Protein AF-A0A7K4USC1-F1 (afdb_monomer_lite)

Sequence (186 aa):
RKEKKDNMKPKHPDEQEIPFRLRELMRSREALKRPDPGKRRVAEEKQQQKSKGPKAPGAIPVPKFRRGKGESERSYICRMEQEVQHMLFLTENQLQREPEKEETAPEKSKRKKEFQKRKLEKARKKREEKKEDMLEKSLFQDTVPFGEVVTQPPTITSRPRGRGPAEQAGRKQLLLTPRLGQSQAS

Structure (mmCIF, N/CA/C/O backbone):
data_AF-A0A7K4USC1-F1
#
_entry.id   AF-A0A7K4USC1-F1
#
loop_
_atom_site.group_PDB
_atom_site.id
_atom_site.type_symbol
_atom_site.label_atom_id
_atom_site.label_alt_id
_atom_site.label_comp_id
_atom_site.label_asym_id
_atom_site.label_entity_id
_atom_site.label_seq_id
_atom_site.pdbx_PDB_ins_code
_atom_site.Cartn_x
_atom_site.Cartn_y
_atom_site.Cartn_z
_atom_site.occupancy
_atom_site.B_iso_or_equiv
_atom_site.auth_seq_id
_atom_site.auth_comp_id
_atom_site.auth_asym_id
_atom_site.auth_atom_id
_atom_site.pdbx_PDB_model_num
ATOM 1 N N . ARG A 1 1 ? -12.510 47.695 -7.780 1.00 46.06 1 ARG A N 1
ATOM 2 C CA . ARG A 1 1 ? -12.833 46.272 -7.498 1.00 46.06 1 ARG A CA 1
ATOM 3 C C . ARG A 1 1 ? -14.261 46.045 -7.983 1.00 46.06 1 ARG A C 1
ATOM 5 O O . ARG A 1 1 ? -15.109 46.821 -7.580 1.00 46.06 1 ARG A O 1
ATOM 12 N N . LYS A 1 2 ? -14.519 45.110 -8.909 1.00 55.19 2 LYS A N 1
ATOM 13 C CA . LYS A 1 2 ? -15.892 44.823 -9.372 1.00 55.19 2 LYS A CA 1
ATOM 14 C C . LYS A 1 2 ? -16.568 43.894 -8.361 1.00 55.19 2 LYS A C 1
ATOM 16 O O . LYS A 1 2 ? -15.995 42.854 -8.043 1.00 55.19 2 LYS A O 1
ATOM 21 N N . GLU A 1 3 ? -17.735 44.280 -7.857 1.00 62.91 3 GLU A N 1
ATOM 22 C CA . GLU A 1 3 ? -18.563 43.441 -6.987 1.00 62.91 3 GLU A CA 1
ATOM 23 C C . GLU A 1 3 ? -19.044 42.207 -7.756 1.00 62.91 3 GLU A C 1
ATOM 25 O O . GLU A 1 3 ? -19.597 42.315 -8.855 1.00 62.91 3 GLU A O 1
ATOM 30 N N . LYS A 1 4 ? -18.802 41.017 -7.198 1.00 68.25 4 LYS A N 1
ATOM 31 C CA . LYS A 1 4 ? -19.382 39.775 -7.708 1.00 68.25 4 LYS A CA 1
ATOM 32 C C . LYS A 1 4 ? -20.789 39.662 -7.127 1.00 68.25 4 LYS A C 1
ATOM 34 O O . LYS A 1 4 ? -20.951 39.625 -5.915 1.00 68.25 4 LYS A O 1
ATOM 39 N N . LYS A 1 5 ? -21.803 39.645 -7.995 1.00 70.00 5 LYS A N 1
ATOM 40 C CA . LYS A 1 5 ? -23.161 39.253 -7.608 1.00 70.00 5 LYS A CA 1
ATOM 41 C C . LYS A 1 5 ? -23.178 37.736 -7.457 1.00 70.00 5 LYS A C 1
ATOM 43 O O . LYS A 1 5 ? -23.185 37.023 -8.461 1.00 70.00 5 LYS A O 1
ATOM 48 N N . ASP A 1 6 ? -23.144 37.267 -6.221 1.00 65.75 6 ASP A N 1
ATOM 49 C CA . ASP A 1 6 ? -23.359 35.860 -5.896 1.00 65.75 6 ASP A CA 1
ATOM 50 C C . ASP A 1 6 ? -24.874 35.557 -5.980 1.00 65.75 6 ASP A C 1
ATOM 52 O O . ASP A 1 6 ? -25.689 36.435 -5.703 1.00 65.75 6 ASP A O 1
ATOM 56 N N . ASN A 1 7 ? -25.252 34.343 -6.407 1.00 70.25 7 ASN A N 1
ATOM 57 C CA . ASN A 1 7 ? -26.624 33.891 -6.751 1.00 70.25 7 ASN A CA 1
ATOM 58 C C . ASN A 1 7 ? -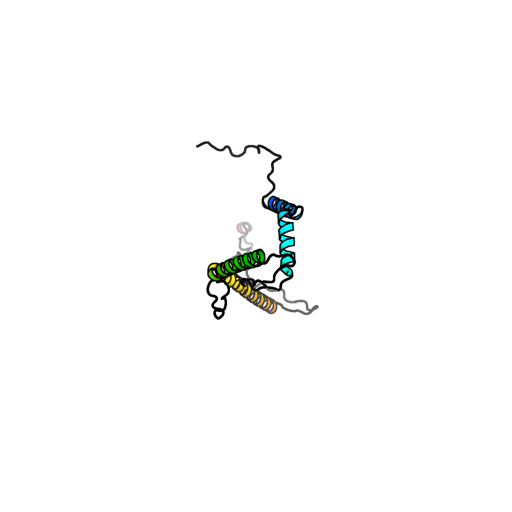27.180 34.269 -8.140 1.00 70.25 7 ASN A C 1
ATOM 60 O O . ASN A 1 7 ? -28.354 34.604 -8.285 1.00 70.25 7 ASN A O 1
ATOM 64 N N . MET A 1 8 ? -26.380 34.136 -9.201 1.00 74.06 8 MET A N 1
ATOM 65 C CA . MET A 1 8 ? -26.932 34.015 -10.558 1.00 74.06 8 MET A CA 1
ATOM 66 C C . MET A 1 8 ? -27.273 32.556 -10.876 1.00 74.06 8 MET A C 1
ATOM 68 O O . MET A 1 8 ? -26.539 31.647 -10.487 1.00 74.06 8 MET A O 1
ATOM 72 N N . LYS A 1 9 ? -28.355 32.333 -11.634 1.00 74.81 9 LYS A N 1
ATOM 73 C CA . LYS A 1 9 ? -28.664 31.011 -12.199 1.00 74.81 9 LYS A CA 1
ATOM 74 C C . LYS A 1 9 ? -27.458 30.481 -12.999 1.00 74.81 9 LYS A C 1
ATOM 76 O O . LYS A 1 9 ? -26.831 31.276 -13.711 1.00 74.81 9 LYS A O 1
ATOM 81 N N . PRO A 1 10 ? -27.119 29.180 -12.905 1.00 75.88 10 PRO A N 1
ATOM 82 C CA . PRO A 1 10 ? -26.073 28.585 -13.731 1.00 75.88 10 PRO A CA 1
ATOM 83 C C . PRO A 1 10 ? -26.307 28.915 -15.208 1.00 75.88 10 PRO A C 1
ATOM 85 O O . PRO A 1 10 ? -27.433 28.824 -15.696 1.00 75.88 10 PRO A O 1
ATOM 88 N N . LYS A 1 11 ? -25.254 29.345 -15.914 1.00 73.06 11 LYS A N 1
ATOM 89 C CA . LYS A 1 11 ? -25.362 29.764 -17.323 1.00 73.06 11 LYS A CA 1
ATOM 90 C C . LYS A 1 11 ? -25.761 28.610 -18.246 1.00 73.06 11 LYS A C 1
ATOM 92 O O . LYS A 1 11 ? -26.454 28.845 -19.228 1.00 73.06 11 LYS A O 1
ATOM 97 N N . HIS A 1 12 ? -25.355 27.394 -17.891 1.00 71.38 12 HIS A N 1
ATOM 98 C CA . HIS A 1 12 ? -25.604 26.175 -18.648 1.00 71.38 12 HIS A CA 1
ATOM 99 C C . HIS A 1 12 ? -26.140 25.106 -17.685 1.00 71.38 12 HIS A C 1
ATOM 101 O O . HIS A 1 12 ? -25.349 24.497 -16.964 1.00 71.38 12 HIS A O 1
ATOM 107 N N . PRO A 1 13 ? -27.470 24.922 -17.593 1.00 67.19 13 PRO A N 1
ATOM 108 C CA . PRO A 1 13 ? -28.069 23.958 -16.667 1.00 67.19 13 PRO A CA 1
ATOM 109 C C . PRO A 1 13 ? -27.688 22.506 -16.996 1.00 67.19 13 PRO A C 1
ATOM 111 O O . PRO A 1 13 ? -27.637 21.679 -16.090 1.00 67.19 13 PRO A O 1
ATOM 114 N N . ASP A 1 14 ? -27.347 22.227 -18.257 1.00 69.62 14 ASP A N 1
ATOM 115 C CA . ASP A 1 14 ? -27.051 20.877 -18.750 1.00 69.62 14 ASP A CA 1
ATOM 116 C C . ASP A 1 14 ? -25.550 20.531 -18.732 1.00 69.62 14 ASP A C 1
ATOM 118 O O . ASP A 1 14 ? -25.168 19.371 -18.873 1.00 69.62 14 ASP A O 1
ATOM 122 N N . GLU A 1 15 ? -24.675 21.516 -18.506 1.00 74.31 15 GLU A N 1
ATOM 123 C CA . GLU A 1 15 ? -23.220 21.325 -18.417 1.00 74.31 15 GLU A CA 1
ATOM 124 C C . GLU A 1 15 ? -22.786 21.048 -16.973 1.00 74.31 15 GLU A C 1
ATOM 126 O O . GLU A 1 15 ? -21.830 21.630 -16.452 1.00 74.31 15 GLU A O 1
ATOM 131 N N . GLN A 1 16 ? -23.501 20.159 -16.283 1.00 73.25 16 GLN A N 1
ATOM 132 C CA . GLN A 1 16 ? -23.037 19.709 -14.981 1.00 73.25 16 GLN A CA 1
ATOM 133 C C . GLN A 1 16 ? -21.760 18.885 -15.174 1.00 73.25 16 GLN A C 1
ATOM 135 O O . GLN A 1 16 ? -21.787 17.751 -15.655 1.00 73.25 16 GLN A O 1
ATOM 140 N N . GLU A 1 17 ? -20.619 19.465 -14.799 1.00 77.56 17 GLU A N 1
ATOM 141 C CA . GLU A 1 17 ? -19.341 18.775 -14.884 1.00 77.56 17 GLU A CA 1
ATOM 142 C C . GLU A 1 17 ? -19.384 17.446 -14.123 1.00 77.56 17 GLU A C 1
ATOM 144 O O . GLU A 1 17 ? -19.670 17.392 -12.923 1.00 77.56 17 GLU A O 1
ATOM 149 N N . ILE A 1 18 ? -19.019 16.363 -14.816 1.00 83.94 18 ILE A N 1
ATOM 150 C CA . ILE A 1 18 ? -18.879 15.047 -14.194 1.00 83.94 18 ILE A CA 1
ATOM 151 C C . ILE A 1 18 ? -17.844 15.165 -13.063 1.00 83.94 18 ILE A C 1
ATOM 153 O O . ILE A 1 18 ? -16.720 15.631 -13.328 1.00 83.94 18 ILE A O 1
ATOM 157 N N . PRO A 1 19 ? -18.172 14.719 -11.831 1.00 91.81 19 PRO A N 1
ATOM 158 C CA . PRO A 1 19 ? -17.256 14.766 -10.701 1.00 91.81 19 PRO A CA 1
ATOM 159 C C . PRO A 1 19 ? -15.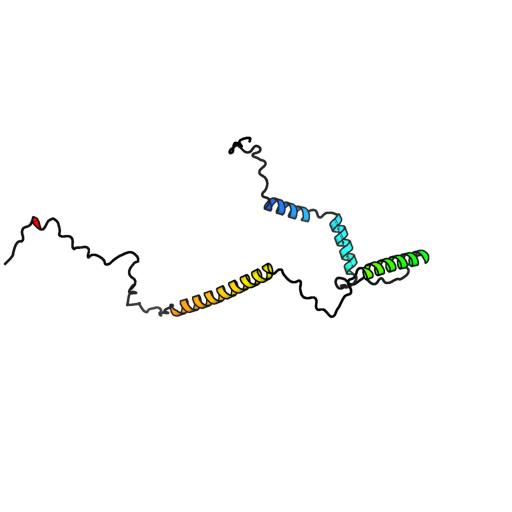889 14.169 -11.043 1.00 91.81 19 PRO A C 1
ATOM 161 O O . PRO A 1 19 ? -15.801 13.117 -11.682 1.00 91.81 19 PRO A O 1
ATOM 164 N N . PHE A 1 20 ? -14.817 14.819 -10.580 1.00 86.88 20 PHE A N 1
ATOM 165 C CA . PHE A 1 20 ? -13.425 14.486 -10.922 1.00 86.88 20 PHE A CA 1
ATOM 166 C C . PHE A 1 20 ? -13.118 12.983 -10.825 1.00 86.88 20 PHE A C 1
ATOM 168 O O . PHE A 1 20 ? -12.529 12.399 -11.730 1.00 86.88 20 PHE A O 1
ATOM 175 N N . ARG A 1 21 ? -13.593 12.335 -9.757 1.00 92.50 21 ARG A N 1
ATOM 176 C CA . ARG A 1 21 ? -13.325 10.918 -9.489 1.00 92.50 21 ARG A CA 1
ATOM 177 C C . ARG A 1 21 ? -14.001 9.973 -10.484 1.00 92.50 21 ARG A C 1
ATOM 179 O O . ARG A 1 21 ? -13.429 8.950 -10.846 1.00 92.50 21 ARG A O 1
ATOM 186 N N . LEU A 1 22 ? -15.197 10.331 -10.949 1.00 91.38 22 LEU A N 1
ATOM 187 C CA . LEU A 1 22 ? -15.915 9.576 -11.974 1.00 91.38 22 LEU A CA 1
ATOM 188 C C . LEU A 1 22 ? -15.302 9.819 -13.361 1.00 91.38 22 LEU A C 1
ATOM 190 O O . LEU A 1 22 ? -15.110 8.872 -14.118 1.00 91.38 22 LEU A O 1
ATOM 194 N N . ARG A 1 23 ? -14.897 11.062 -13.651 1.00 92.25 23 ARG A N 1
ATOM 195 C CA . ARG A 1 23 ? -14.152 11.435 -14.866 1.00 92.25 23 ARG A CA 1
ATOM 196 C C . ARG A 1 23 ? -12.863 10.620 -15.010 1.00 92.25 23 ARG A C 1
ATOM 198 O O . ARG A 1 23 ? -12.569 10.109 -16.087 1.00 92.25 23 ARG A O 1
ATOM 205 N N . GLU A 1 24 ? -12.109 10.474 -13.925 1.00 93.38 24 GLU A N 1
ATOM 206 C CA . GLU A 1 24 ? -10.864 9.701 -13.891 1.00 93.38 24 GLU A CA 1
ATOM 207 C C . GLU A 1 24 ? -11.114 8.192 -14.069 1.00 93.38 24 GLU A C 1
ATOM 209 O O . GLU A 1 24 ? -10.428 7.535 -14.856 1.00 93.38 24 GLU A O 1
ATOM 214 N N . LEU A 1 25 ? -12.164 7.656 -13.432 1.00 94.25 25 LEU A N 1
ATOM 215 C CA . LEU A 1 25 ? -12.572 6.259 -13.590 1.00 94.25 25 LEU A CA 1
ATOM 216 C C . LEU A 1 25 ? -12.971 5.937 -15.039 1.00 94.25 25 LEU A C 1
ATOM 218 O O . LEU A 1 25 ? -12.509 4.939 -15.595 1.00 94.25 25 LEU A O 1
ATOM 222 N N . MET A 1 26 ? -13.777 6.791 -15.674 1.00 92.00 26 MET A N 1
ATOM 223 C CA . MET A 1 26 ? -14.176 6.625 -17.076 1.00 92.00 26 MET A CA 1
ATOM 224 C C . MET A 1 26 ? -12.966 6.650 -18.019 1.00 92.00 26 MET A C 1
ATOM 226 O O . MET A 1 26 ? -12.822 5.731 -18.824 1.00 92.00 26 MET A O 1
ATOM 230 N N . ARG A 1 27 ? -12.038 7.607 -17.850 1.00 91.06 27 ARG A N 1
ATOM 231 C CA . ARG A 1 27 ? -10.784 7.656 -18.632 1.00 91.06 27 ARG A CA 1
ATOM 232 C C . ARG A 1 27 ? -9.957 6.382 -18.488 1.00 91.06 27 ARG A C 1
ATOM 234 O O . ARG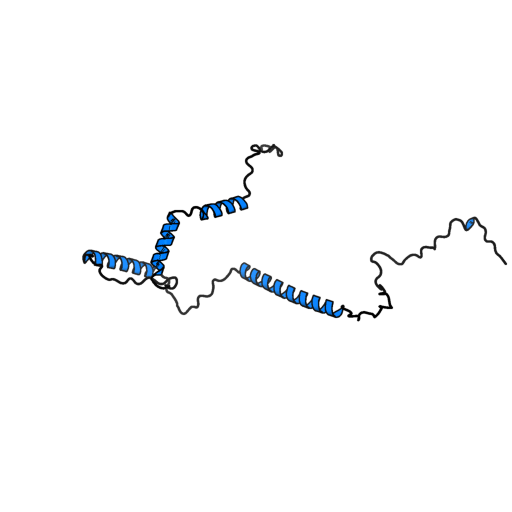 A 1 27 ? -9.437 5.869 -19.476 1.00 91.06 27 ARG A O 1
ATOM 241 N N . SER A 1 28 ? -9.841 5.853 -17.268 1.00 88.19 28 SER A N 1
ATOM 242 C CA . SER A 1 28 ? -9.087 4.619 -17.014 1.00 88.19 28 SER A CA 1
ATOM 243 C C . SER A 1 28 ? -9.701 3.418 -17.742 1.00 88.19 28 SER A C 1
ATOM 245 O O . SER A 1 28 ? -8.992 2.630 -18.368 1.00 88.19 28 SER A O 1
ATOM 247 N N . ARG A 1 29 ? -11.036 3.321 -17.735 1.00 90.06 29 ARG A N 1
ATOM 248 C CA . ARG A 1 29 ? -11.783 2.255 -18.404 1.00 90.06 29 ARG A CA 1
ATOM 249 C C . ARG A 1 29 ? -11.665 2.356 -19.925 1.00 90.06 29 ARG A C 1
ATOM 251 O O . ARG A 1 29 ? -11.526 1.333 -20.590 1.00 90.06 29 ARG A O 1
ATOM 258 N N . GLU A 1 30 ? -11.683 3.568 -20.475 1.00 88.06 30 GLU A N 1
ATOM 259 C CA . GLU A 1 30 ? -11.472 3.811 -21.907 1.00 88.06 30 GLU A CA 1
ATOM 260 C C . GLU A 1 30 ? -10.055 3.445 -22.360 1.00 88.06 30 GLU A C 1
ATOM 262 O O . GLU A 1 30 ? -9.904 2.753 -23.370 1.00 88.06 30 GLU A O 1
ATOM 267 N N . ALA A 1 31 ? -9.033 3.812 -21.582 1.00 85.38 31 ALA A N 1
ATOM 268 C CA . ALA A 1 31 ? -7.638 3.470 -21.867 1.00 85.38 31 ALA A CA 1
ATOM 269 C C . ALA A 1 31 ? -7.391 1.949 -21.904 1.00 85.38 31 ALA A C 1
ATOM 271 O O . ALA A 1 31 ? -6.555 1.469 -22.668 1.00 85.38 31 ALA A O 1
ATOM 272 N N . LEU A 1 32 ? -8.138 1.177 -21.107 1.00 80.12 32 LEU A N 1
ATOM 273 C CA . LEU A 1 32 ? -8.099 -0.289 -21.136 1.00 80.12 32 LEU A CA 1
ATOM 274 C C . LEU A 1 32 ? -8.862 -0.879 -22.330 1.00 80.12 32 LEU A C 1
ATOM 276 O O . LEU A 1 32 ? -8.467 -1.915 -22.859 1.00 80.12 32 LEU A O 1
ATOM 280 N N . LYS A 1 33 ? -9.948 -0.231 -22.770 1.00 85.69 33 LYS A N 1
ATOM 281 C CA . LYS A 1 33 ? -10.777 -0.697 -23.894 1.00 85.69 33 LYS A CA 1
ATOM 282 C C . LYS A 1 33 ? -10.102 -0.469 -25.250 1.00 85.69 33 LYS A C 1
ATOM 284 O O . LYS A 1 33 ? -10.302 -1.260 -26.170 1.00 85.69 33 LYS A O 1
ATOM 289 N N . ARG A 1 34 ? -9.303 0.594 -25.382 1.00 77.25 34 ARG A N 1
ATOM 290 C CA . ARG A 1 34 ? -8.517 0.911 -26.584 1.00 77.25 34 ARG A CA 1
ATOM 291 C C . ARG A 1 34 ? -7.051 1.132 -26.197 1.00 77.25 34 ARG A C 1
ATOM 293 O O . ARG A 1 34 ? -6.627 2.279 -26.088 1.00 77.25 34 ARG A O 1
ATOM 300 N N . PRO A 1 35 ? -6.273 0.059 -25.963 1.00 69.25 35 PRO A N 1
ATOM 301 C CA . PRO A 1 35 ? -4.856 0.214 -25.675 1.00 69.25 35 PRO A CA 1
ATOM 302 C C . PRO A 1 35 ? -4.148 0.801 -26.900 1.00 69.25 35 PRO A C 1
ATOM 304 O O . PRO A 1 35 ? -4.283 0.267 -28.004 1.00 69.25 35 PRO A O 1
ATOM 307 N N . ASP A 1 36 ? -3.394 1.881 -26.691 1.00 66.62 36 ASP A N 1
ATOM 308 C CA . ASP A 1 36 ? -2.636 2.564 -27.741 1.00 66.62 36 ASP A CA 1
ATOM 309 C C . ASP A 1 36 ? -1.777 1.560 -28.539 1.00 66.62 36 ASP A C 1
ATOM 311 O O . ASP A 1 36 ? -1.100 0.716 -27.933 1.00 66.62 36 ASP A O 1
ATOM 315 N N . PRO A 1 37 ? -1.726 1.647 -29.881 1.00 60.16 37 PRO A N 1
ATOM 316 C CA . PRO A 1 37 ? -0.966 0.705 -30.709 1.00 60.16 37 PRO A CA 1
ATOM 317 C C . PRO A 1 37 ? 0.535 0.686 -30.368 1.00 60.16 37 PRO A C 1
ATOM 319 O O . PRO A 1 37 ? 1.185 -0.348 -30.516 1.00 60.16 37 PRO A O 1
ATOM 322 N N . GLY A 1 38 ? 1.079 1.782 -29.821 1.00 60.41 38 GLY A N 1
ATOM 323 C CA . GLY A 1 38 ? 2.460 1.847 -29.331 1.00 60.41 38 GLY A CA 1
ATOM 324 C C . GLY A 1 38 ? 2.738 0.943 -28.122 1.00 60.41 38 GLY A C 1
ATOM 325 O O . GLY A 1 38 ? 3.822 0.378 -28.017 1.00 60.41 38 GLY A O 1
ATOM 326 N N . LYS A 1 39 ? 1.753 0.715 -27.240 1.00 59.91 39 LYS A N 1
ATOM 327 C CA . LYS A 1 39 ? 1.914 -0.177 -26.075 1.00 59.91 39 LYS A CA 1
ATOM 328 C C . LYS A 1 39 ? 1.885 -1.658 -26.457 1.00 59.91 39 LYS A C 1
ATOM 330 O O . LYS A 1 39 ? 2.491 -2.464 -25.756 1.00 59.91 39 LYS A O 1
ATOM 335 N N . ARG A 1 40 ? 1.227 -2.019 -27.567 1.00 55.84 40 ARG A N 1
ATOM 336 C CA . ARG A 1 40 ? 1.221 -3.400 -28.087 1.00 55.84 40 ARG A CA 1
ATOM 337 C C . ARG A 1 40 ? 2.600 -3.813 -28.613 1.00 55.84 40 ARG A C 1
ATOM 339 O O . ARG A 1 40 ? 3.069 -4.883 -28.246 1.00 55.84 40 ARG A O 1
ATOM 346 N N . ARG A 1 41 ? 3.296 -2.928 -29.340 1.00 56.03 41 ARG A N 1
ATOM 347 C CA . ARG A 1 41 ? 4.674 -3.180 -29.815 1.00 56.03 41 ARG A CA 1
ATOM 348 C C . ARG A 1 41 ? 5.675 -3.342 -28.665 1.00 56.03 41 ARG A C 1
ATOM 350 O O . ARG A 1 41 ? 6.459 -4.282 -28.662 1.00 56.03 41 ARG A O 1
ATOM 357 N N . VAL A 1 42 ? 5.570 -2.502 -27.631 1.00 54.72 42 VAL A N 1
ATOM 358 C CA . VAL A 1 42 ? 6.407 -2.608 -26.418 1.00 54.72 42 VAL A CA 1
ATOM 359 C C . VAL A 1 42 ? 6.126 -3.901 -25.636 1.00 54.72 42 VAL A C 1
ATOM 361 O O . VAL A 1 42 ? 7.018 -4.434 -24.976 1.00 54.72 42 VAL A O 1
ATOM 364 N N . ALA A 1 43 ? 4.899 -4.427 -25.684 1.00 54.38 43 ALA A N 1
ATOM 365 C CA . ALA A 1 43 ? 4.567 -5.710 -25.066 1.00 54.38 43 ALA A CA 1
ATOM 366 C C . ALA A 1 43 ? 5.154 -6.906 -25.844 1.00 54.38 43 ALA A C 1
ATOM 368 O O . ALA A 1 43 ? 5.623 -7.851 -25.210 1.00 54.38 43 ALA A O 1
ATOM 369 N N . GLU A 1 44 ? 5.183 -6.844 -27.180 1.00 53.25 44 GLU A N 1
ATOM 370 C CA . GLU A 1 44 ? 5.820 -7.851 -28.047 1.00 53.25 44 GLU A CA 1
ATOM 371 C C . GLU A 1 44 ? 7.352 -7.861 -27.918 1.00 53.25 44 GLU A C 1
ATOM 373 O O . GLU A 1 44 ? 7.942 -8.925 -27.716 1.00 53.25 44 GLU A O 1
ATOM 378 N N . GLU A 1 45 ? 8.009 -6.696 -27.918 1.00 53.28 45 GLU A N 1
ATOM 379 C CA . GLU A 1 45 ? 9.464 -6.600 -27.695 1.00 53.28 45 GLU A CA 1
ATOM 380 C C . GLU A 1 45 ? 9.869 -7.129 -26.310 1.00 53.28 45 GLU A C 1
ATOM 382 O O . GLU A 1 45 ? 10.855 -7.860 -26.168 1.00 53.28 45 GLU A O 1
ATOM 387 N N . LYS A 1 46 ? 9.060 -6.849 -25.278 1.00 54.22 46 LYS A N 1
ATOM 388 C CA . LYS A 1 46 ? 9.262 -7.398 -23.927 1.00 54.22 46 LYS A CA 1
ATOM 389 C C . LYS A 1 46 ? 9.049 -8.909 -23.848 1.00 54.22 46 LYS A C 1
ATOM 391 O O . LYS A 1 46 ? 9.585 -9.531 -22.934 1.00 54.22 46 LYS A O 1
ATOM 396 N N . GLN A 1 47 ? 8.270 -9.517 -24.745 1.00 52.47 47 GLN A N 1
ATOM 397 C CA . GLN A 1 47 ? 8.113 -10.974 -24.791 1.00 52.47 47 GLN A CA 1
ATOM 398 C C . GLN A 1 47 ? 9.305 -11.658 -25.469 1.00 52.47 47 GLN A C 1
ATOM 400 O O . GLN A 1 47 ? 9.750 -12.693 -24.976 1.00 52.47 47 GLN A O 1
ATOM 405 N N . GLN A 1 48 ? 9.899 -11.064 -26.508 1.00 50.84 48 GLN A N 1
ATOM 406 C CA . GLN A 1 48 ? 11.103 -11.622 -27.144 1.00 50.84 48 GLN A CA 1
ATOM 407 C C . GLN A 1 48 ? 12.338 -11.578 -26.224 1.00 50.84 48 GLN A C 1
ATOM 409 O O . GLN A 1 48 ? 13.151 -12.508 -26.227 1.00 50.84 48 GLN A O 1
ATOM 414 N N . GLN A 1 49 ? 12.437 -10.572 -25.347 1.00 52.47 49 GLN A N 1
ATOM 415 C CA . GLN A 1 49 ? 13.498 -10.485 -24.333 1.00 52.47 49 GLN A CA 1
ATOM 416 C C . GLN A 1 49 ? 13.402 -11.542 -23.212 1.00 52.47 49 GLN A C 1
ATOM 418 O O . GLN A 1 49 ? 14.394 -11.770 -22.521 1.00 52.47 49 GLN A O 1
ATOM 423 N N . LYS A 1 50 ? 12.266 -12.238 -23.039 1.00 48.41 50 LYS A N 1
ATOM 424 C CA . LYS A 1 50 ? 12.094 -13.277 -21.998 1.00 48.41 50 LYS A CA 1
ATOM 425 C C . LYS A 1 50 ? 12.775 -14.615 -22.312 1.00 48.41 50 LYS A C 1
ATOM 427 O O . LYS A 1 50 ? 12.807 -15.486 -21.451 1.00 48.41 50 LYS A O 1
ATOM 432 N N . SER A 1 51 ? 13.334 -14.791 -23.511 1.00 49.28 51 SER A N 1
ATOM 433 C CA . SER A 1 51 ? 14.048 -16.022 -23.896 1.00 49.28 51 SER A CA 1
ATOM 434 C C . SER A 1 51 ? 15.498 -16.094 -23.390 1.00 49.28 51 SER A C 1
ATOM 436 O O . SER A 1 51 ? 16.170 -17.108 -23.575 1.00 49.28 51 SER A O 1
ATOM 438 N N . LYS A 1 52 ? 16.003 -15.047 -22.723 1.00 50.34 52 LYS A N 1
ATOM 439 C CA . LYS A 1 52 ? 17.289 -15.080 -22.016 1.00 50.34 52 LYS A CA 1
ATOM 440 C C . LYS A 1 52 ? 17.020 -14.869 -20.529 1.00 50.34 52 LYS A C 1
ATOM 442 O O . LYS A 1 52 ? 16.314 -13.933 -20.174 1.00 50.34 52 LYS A O 1
ATOM 447 N N . GLY A 1 53 ? 17.526 -15.788 -19.701 1.00 48.28 53 GLY A N 1
ATOM 448 C CA . GLY A 1 53 ? 17.224 -15.901 -18.268 1.00 48.28 53 GLY A CA 1
ATOM 449 C C . GLY A 1 53 ? 17.391 -14.603 -17.462 1.00 48.28 53 GLY A C 1
ATOM 450 O O . GLY A 1 53 ? 17.966 -13.632 -17.959 1.00 48.28 53 GLY A O 1
ATOM 451 N N . PRO A 1 54 ? 16.885 -14.573 -16.215 1.00 47.81 54 PRO A N 1
ATOM 452 C CA . PRO A 1 54 ? 16.788 -13.351 -15.429 1.00 47.81 54 PRO A CA 1
ATOM 453 C C . PRO A 1 54 ? 18.190 -12.793 -15.164 1.00 47.81 54 PRO A C 1
ATOM 455 O O . PRO A 1 54 ? 18.959 -13.353 -14.387 1.00 47.81 54 PRO A O 1
ATOM 458 N N . LYS A 1 55 ? 18.543 -11.691 -15.832 1.00 54.00 55 LYS A N 1
ATOM 459 C CA . LYS A 1 55 ? 19.739 -10.922 -15.482 1.00 54.00 55 LYS A CA 1
ATOM 460 C C . LYS A 1 55 ? 19.416 -10.095 -14.247 1.00 54.00 55 LYS A C 1
ATOM 462 O O . LYS A 1 55 ? 18.390 -9.416 -14.218 1.00 54.00 55 LYS A O 1
ATOM 467 N N . ALA A 1 56 ? 20.289 -10.176 -13.245 1.00 54.78 56 ALA A N 1
ATOM 468 C CA . ALA A 1 56 ? 20.229 -9.327 -12.065 1.00 54.78 56 ALA A CA 1
ATOM 469 C C . ALA A 1 56 ? 20.097 -7.850 -12.489 1.00 54.78 56 ALA A C 1
ATOM 471 O O . ALA A 1 56 ? 20.717 -7.448 -13.486 1.00 54.78 56 ALA A O 1
ATOM 472 N N . PRO A 1 57 ? 19.280 -7.049 -11.784 1.00 53.50 57 PRO A N 1
ATOM 473 C CA . PRO A 1 57 ? 19.115 -5.640 -12.109 1.00 53.50 57 PRO A CA 1
ATOM 474 C C . PRO A 1 57 ? 20.488 -4.952 -12.072 1.00 53.50 57 PRO A C 1
ATOM 476 O O . PRO A 1 57 ? 21.155 -4.940 -11.045 1.00 53.50 57 PRO A O 1
ATOM 479 N N . GLY A 1 58 ? 20.935 -4.431 -13.218 1.00 62.41 58 GLY A N 1
ATOM 480 C CA . GLY A 1 58 ? 22.209 -3.712 -13.341 1.00 62.41 58 GLY A CA 1
ATOM 481 C C . GLY A 1 58 ? 23.404 -4.511 -13.876 1.00 62.41 58 GLY A C 1
ATOM 482 O O . GLY A 1 58 ? 24.508 -3.973 -13.874 1.00 62.41 58 GLY A O 1
ATOM 483 N N . ALA A 1 59 ? 23.238 -5.754 -14.341 1.00 70.50 59 ALA A N 1
ATOM 484 C CA . ALA A 1 59 ? 24.320 -6.497 -15.003 1.00 70.50 59 ALA A CA 1
ATOM 485 C C . ALA A 1 59 ? 24.418 -6.153 -16.505 1.00 70.50 59 ALA A C 1
ATOM 487 O O . ALA A 1 59 ? 23.442 -6.345 -17.239 1.00 70.50 59 ALA A O 1
ATOM 488 N N . ILE A 1 60 ? 25.591 -5.700 -16.981 1.00 74.56 60 ILE A N 1
ATOM 489 C CA . ILE A 1 60 ? 25.826 -5.447 -18.416 1.00 74.56 60 ILE A CA 1
ATOM 490 C C . ILE A 1 60 ? 25.614 -6.749 -19.197 1.00 74.56 60 ILE A C 1
ATOM 492 O O . ILE A 1 60 ? 26.226 -7.777 -18.886 1.00 74.56 60 ILE A O 1
ATOM 496 N N . PRO A 1 61 ? 24.763 -6.749 -20.231 1.00 78.06 61 PRO A N 1
ATOM 497 C CA . PRO A 1 61 ? 24.662 -7.868 -21.148 1.00 78.06 61 PRO A CA 1
ATOM 498 C C . PRO A 1 61 ? 25.997 -8.153 -21.840 1.00 78.06 61 PRO A C 1
ATOM 500 O O . PRO A 1 61 ? 26.457 -7.322 -22.602 1.00 78.06 61 PRO A O 1
ATOM 503 N N . VAL A 1 62 ? 26.565 -9.347 -21.646 1.00 77.62 62 VAL A N 1
ATOM 504 C CA . VAL A 1 62 ? 27.727 -9.808 -22.426 1.00 77.62 62 VAL A CA 1
ATOM 505 C C . VAL A 1 62 ? 27.254 -10.298 -23.808 1.00 77.62 62 VAL A C 1
ATOM 507 O O . VAL A 1 62 ? 26.519 -11.299 -23.868 1.00 77.62 62 VAL A O 1
ATOM 510 N N . PRO A 1 63 ? 27.617 -9.627 -24.920 1.00 81.88 63 PRO A N 1
ATOM 511 C CA . PRO A 1 63 ? 27.278 -10.062 -26.267 1.00 81.88 63 PRO A CA 1
ATOM 512 C C . PRO A 1 63 ? 28.056 -11.327 -26.642 1.00 81.88 63 PRO A C 1
ATOM 514 O O . PRO A 1 63 ? 29.211 -11.516 -26.266 1.00 81.88 63 PRO A O 1
ATOM 517 N N . LYS A 1 64 ? 27.421 -12.219 -27.408 1.00 83.44 64 LYS A N 1
ATOM 518 C CA . LYS A 1 64 ? 28.095 -13.383 -28.000 1.00 83.44 64 LYS A CA 1
ATOM 519 C C . LYS A 1 64 ? 28.428 -13.051 -29.450 1.00 83.44 64 LYS A C 1
ATOM 521 O O . LYS A 1 64 ? 27.549 -13.136 -30.304 1.00 83.44 64 LYS A O 1
ATOM 526 N N . PHE A 1 65 ? 29.676 -12.687 -29.725 1.00 85.19 65 PHE A N 1
ATOM 527 C CA . PHE A 1 65 ? 30.117 -12.335 -31.074 1.00 85.19 65 PHE A CA 1
ATOM 528 C C . PHE A 1 65 ? 30.293 -13.589 -31.937 1.00 85.19 65 PHE A C 1
ATOM 530 O O . PHE A 1 65 ? 31.219 -14.379 -31.757 1.00 85.19 65 PHE A O 1
ATOM 537 N N . ARG A 1 66 ? 29.348 -13.811 -32.854 1.00 90.38 66 ARG A N 1
ATOM 538 C CA . ARG A 1 66 ? 29.392 -14.864 -33.877 1.00 90.38 66 ARG A CA 1
ATOM 539 C C . ARG A 1 66 ? 28.972 -14.250 -35.210 1.00 90.38 66 ARG A C 1
ATOM 541 O O . ARG A 1 66 ? 27.987 -13.517 -35.245 1.00 90.38 66 ARG A O 1
ATOM 548 N N . ARG A 1 67 ? 29.703 -14.545 -36.290 1.00 92.75 67 ARG A N 1
ATOM 549 C CA . ARG A 1 67 ? 29.363 -14.068 -37.639 1.00 92.75 67 ARG A CA 1
ATOM 550 C C . ARG A 1 67 ? 28.038 -14.682 -38.095 1.00 92.75 67 ARG A C 1
ATOM 552 O O . ARG A 1 67 ? 27.840 -15.891 -37.971 1.00 92.75 67 ARG A O 1
ATOM 559 N N . GLY A 1 68 ? 27.129 -13.849 -38.595 1.00 89.50 68 GLY A N 1
ATOM 560 C CA . GLY A 1 68 ? 25.840 -14.284 -39.128 1.00 89.50 68 GLY A CA 1
ATOM 561 C C . GLY A 1 68 ? 25.986 -15.028 -40.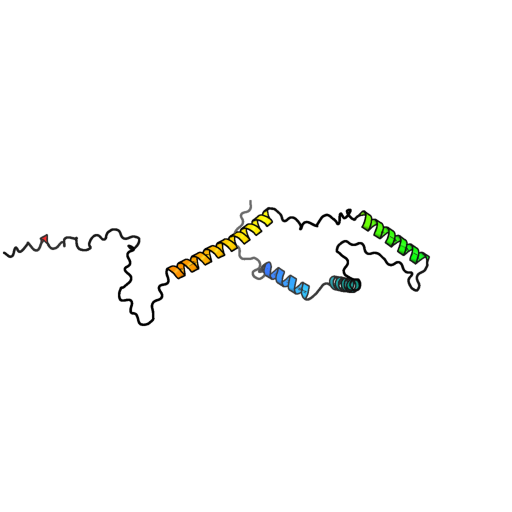457 1.00 89.50 68 GLY A C 1
ATOM 562 O O . GLY A 1 68 ? 26.960 -14.843 -41.189 1.00 89.50 68 GLY A O 1
ATOM 563 N N . LYS A 1 69 ? 25.002 -15.866 -40.806 1.00 90.19 69 LYS A N 1
ATOM 564 C CA . LYS A 1 69 ? 24.931 -16.460 -42.151 1.00 90.19 69 LYS A CA 1
ATOM 565 C C . LYS A 1 69 ? 24.648 -15.334 -43.157 1.00 90.19 69 LYS A C 1
ATOM 567 O O . LYS A 1 69 ? 23.597 -14.711 -43.070 1.00 90.19 69 LYS A O 1
ATOM 572 N N . GLY A 1 70 ? 25.590 -15.060 -44.063 1.00 90.38 70 GLY A N 1
ATOM 573 C CA . GLY A 1 70 ? 25.494 -13.979 -45.058 1.00 90.38 70 GLY A CA 1
ATOM 574 C C . GLY A 1 70 ? 26.092 -12.632 -44.631 1.00 90.38 70 GLY A C 1
ATOM 575 O O . GLY A 1 70 ? 26.021 -11.669 -45.386 1.00 90.38 70 GLY A O 1
ATOM 576 N N . GLU A 1 71 ? 26.699 -12.545 -43.445 1.00 93.19 71 GLU A N 1
ATOM 577 C CA . GLU A 1 71 ? 27.401 -11.338 -43.003 1.00 93.19 71 GLU A CA 1
ATOM 578 C C . GLU A 1 71 ? 28.818 -11.282 -43.595 1.00 93.19 71 GLU A C 1
ATOM 580 O O . GLU A 1 71 ? 29.602 -12.223 -43.446 1.00 93.19 71 GLU A O 1
ATOM 585 N N . SER A 1 72 ? 29.153 -10.161 -44.239 1.00 95.56 72 SER A N 1
ATOM 586 C CA . SER A 1 72 ? 30.519 -9.860 -44.678 1.00 95.56 72 SER A CA 1
ATOM 587 C C . SER A 1 72 ? 31.447 -9.655 -43.478 1.00 95.56 72 SER A C 1
ATOM 589 O O . SER A 1 72 ? 31.036 -9.147 -42.435 1.00 95.56 72 SER A O 1
ATOM 591 N N . GLU A 1 73 ? 32.725 -9.993 -43.629 1.00 93.69 73 GLU A N 1
ATOM 592 C CA . GLU A 1 73 ? 33.741 -9.819 -42.582 1.00 93.69 73 GLU A CA 1
ATOM 593 C C . GLU A 1 73 ? 33.839 -8.379 -42.089 1.00 93.69 73 GLU A C 1
ATOM 595 O O . GLU A 1 73 ? 33.894 -8.141 -40.884 1.00 93.69 73 GLU A O 1
ATOM 600 N N . ARG A 1 74 ? 33.767 -7.411 -43.008 1.00 95.31 74 ARG A N 1
ATOM 601 C CA . ARG A 1 74 ? 33.803 -5.987 -42.654 1.00 95.31 74 ARG A CA 1
ATOM 602 C C . ARG A 1 74 ? 32.601 -5.583 -41.800 1.00 95.31 74 ARG A C 1
ATOM 604 O O . ARG A 1 74 ? 32.760 -4.862 -40.821 1.00 95.31 74 ARG A O 1
ATOM 611 N N . SER A 1 75 ? 31.412 -6.079 -42.137 1.00 94.31 75 SER A N 1
ATOM 612 C CA . SER A 1 75 ? 30.185 -5.819 -41.375 1.00 94.31 75 SER A CA 1
ATOM 613 C C . SER A 1 75 ? 30.242 -6.445 -39.980 1.00 94.31 75 SER A C 1
ATOM 615 O O . SER A 1 75 ? 29.870 -5.796 -39.004 1.00 94.31 75 SER A O 1
ATOM 617 N N . TYR A 1 76 ? 30.786 -7.661 -39.877 1.00 94.88 76 TYR A N 1
ATOM 618 C CA . TYR A 1 76 ? 30.999 -8.339 -38.600 1.00 94.88 76 TYR A CA 1
ATOM 619 C C . TYR A 1 76 ? 31.929 -7.552 -37.673 1.00 94.88 76 TYR A C 1
ATOM 621 O O . TYR A 1 76 ? 31.598 -7.350 -36.504 1.00 94.88 76 TYR A O 1
ATOM 629 N N . ILE A 1 77 ? 33.064 -7.083 -38.200 1.00 95.06 77 ILE A N 1
ATOM 630 C CA . ILE A 1 77 ? 34.043 -6.298 -37.438 1.00 95.06 77 ILE A CA 1
ATOM 631 C C . ILE A 1 77 ? 33.425 -4.975 -36.978 1.00 95.06 77 ILE A C 1
ATOM 633 O O . ILE A 1 77 ? 33.526 -4.644 -35.802 1.00 95.06 77 ILE A O 1
ATOM 637 N N . CYS A 1 78 ? 32.705 -4.273 -37.857 1.00 94.69 78 CYS A N 1
ATOM 638 C CA . CYS A 1 78 ? 32.049 -3.011 -37.512 1.00 94.69 78 CYS A CA 1
ATOM 639 C C . CYS A 1 78 ? 31.005 -3.184 -36.393 1.00 94.69 78 CYS A C 1
ATOM 641 O O . CYS A 1 78 ? 30.991 -2.413 -35.435 1.00 94.69 78 CYS A O 1
ATOM 643 N N . ARG A 1 79 ? 30.177 -4.239 -36.449 1.00 93.38 79 ARG A N 1
ATOM 644 C CA . ARG A 1 79 ? 29.219 -4.546 -35.372 1.00 93.38 79 ARG A CA 1
ATOM 645 C C . ARG A 1 79 ? 29.926 -4.878 -34.059 1.00 93.38 79 ARG A C 1
ATOM 647 O O . ARG A 1 79 ? 29.473 -4.470 -32.995 1.00 93.38 79 ARG A O 1
ATOM 654 N N . MET A 1 80 ? 31.016 -5.639 -34.129 1.00 93.56 80 MET A N 1
ATOM 655 C CA . MET A 1 80 ? 31.812 -5.985 -32.954 1.00 93.56 80 MET A CA 1
ATOM 656 C C . MET A 1 80 ? 32.404 -4.732 -32.302 1.00 93.56 80 MET A C 1
ATOM 658 O O . MET A 1 80 ? 32.306 -4.579 -31.090 1.00 93.56 80 MET A O 1
ATOM 662 N N . GLU A 1 81 ? 32.955 -3.818 -33.096 1.00 93.69 81 GLU A N 1
ATOM 663 C CA . GLU A 1 81 ? 33.547 -2.568 -32.620 1.00 93.69 81 GLU A CA 1
ATOM 664 C C . GLU A 1 81 ? 32.514 -1.652 -31.949 1.00 93.69 81 GLU A C 1
ATOM 666 O O . GLU A 1 81 ? 32.748 -1.170 -30.842 1.00 93.69 81 GLU A O 1
ATOM 671 N N . GLN A 1 82 ? 31.333 -1.494 -32.554 1.00 92.94 82 GLN A N 1
ATOM 672 C CA . GLN A 1 82 ? 30.233 -0.709 -31.982 1.00 92.94 82 GLN A CA 1
ATOM 673 C C . GLN A 1 82 ? 29.749 -1.268 -30.637 1.00 92.94 82 GLN A C 1
ATOM 675 O O . GLN A 1 82 ? 29.559 -0.519 -29.680 1.00 92.94 82 GLN A O 1
ATOM 680 N N . GLU A 1 83 ? 29.574 -2.587 -30.535 1.00 91.31 83 GLU A N 1
ATOM 681 C CA . GLU A 1 83 ? 29.165 -3.245 -29.288 1.00 91.31 83 GLU A CA 1
ATOM 682 C C . GLU A 1 83 ? 30.247 -3.150 -28.205 1.00 91.31 83 GLU A C 1
ATOM 684 O O . GLU A 1 83 ? 29.932 -2.953 -27.034 1.00 91.31 83 GLU A O 1
ATOM 689 N N . VAL A 1 84 ? 31.529 -3.245 -28.577 1.00 91.81 84 VAL A N 1
ATOM 690 C CA . VAL A 1 84 ? 32.650 -3.053 -27.643 1.00 91.81 84 VAL A CA 1
ATOM 691 C C . VAL A 1 84 ? 32.676 -1.620 -27.112 1.00 91.81 84 VAL A C 1
ATOM 693 O O . VAL A 1 84 ? 32.772 -1.434 -25.899 1.00 91.81 84 VAL A O 1
ATOM 696 N N . GLN A 1 85 ? 32.520 -0.617 -27.979 1.00 92.31 85 GLN A N 1
ATOM 697 C CA . GLN A 1 85 ? 32.410 0.786 -27.564 1.00 92.31 85 GLN A CA 1
ATOM 698 C C . GLN A 1 85 ? 31.207 1.009 -26.640 1.00 92.31 85 GLN A C 1
ATOM 700 O O . GLN A 1 85 ? 31.321 1.667 -25.607 1.00 92.31 85 GLN A O 1
ATOM 705 N N . HIS A 1 86 ? 30.060 0.414 -26.971 1.00 89.94 86 HIS A N 1
ATOM 706 C CA . HIS A 1 86 ? 28.859 0.507 -26.150 1.00 89.94 86 HIS A CA 1
ATOM 707 C C . HIS A 1 86 ? 29.040 -0.146 -24.771 1.00 89.94 86 HIS A C 1
ATOM 709 O O . HIS A 1 86 ? 28.668 0.442 -23.755 1.00 89.94 86 HIS A O 1
ATOM 715 N N . MET A 1 87 ? 29.647 -1.334 -24.707 1.00 87.06 87 MET A N 1
ATOM 716 C CA . MET A 1 87 ? 29.964 -1.996 -23.440 1.00 87.06 87 MET A CA 1
ATOM 717 C C . MET A 1 87 ? 30.947 -1.189 -22.597 1.00 87.06 87 MET A C 1
ATOM 719 O O . MET A 1 87 ? 30.755 -1.097 -21.384 1.00 87.06 87 MET A O 1
ATOM 723 N N . LEU A 1 88 ? 31.980 -0.613 -23.215 1.00 88.94 88 LEU A N 1
ATOM 724 C CA . LEU A 1 88 ? 32.946 0.232 -22.520 1.00 88.94 88 LEU A CA 1
ATOM 725 C C . LEU A 1 88 ? 32.238 1.435 -21.892 1.00 88.94 88 LEU A C 1
ATOM 727 O O . LEU A 1 88 ? 32.349 1.637 -20.687 1.00 88.94 88 LEU A O 1
ATOM 731 N N . PHE A 1 89 ? 31.388 2.121 -22.658 1.00 90.19 89 PHE A N 1
ATOM 732 C CA . PHE A 1 89 ? 30.557 3.213 -22.154 1.00 90.19 89 PHE A CA 1
ATOM 733 C C . PHE A 1 89 ? 29.664 2.778 -20.980 1.00 90.19 89 PHE A C 1
ATOM 735 O O . PHE A 1 89 ? 29.615 3.447 -19.950 1.00 90.19 89 PHE A O 1
ATOM 742 N N . LEU A 1 90 ? 28.963 1.643 -21.085 1.00 87.25 90 LEU A N 1
ATOM 743 C CA . LEU A 1 90 ? 28.139 1.137 -19.979 1.00 87.25 90 LEU A CA 1
ATOM 744 C C . LEU A 1 90 ? 28.975 0.813 -18.737 1.00 87.25 90 LEU A C 1
ATOM 746 O O . LEU A 1 90 ? 28.499 1.003 -17.618 1.00 87.25 90 LEU A O 1
ATOM 750 N N . THR A 1 91 ? 30.193 0.311 -18.929 1.00 84.44 91 THR A N 1
ATOM 751 C CA . THR A 1 91 ? 31.125 -0.045 -17.852 1.00 84.44 91 THR A CA 1
ATOM 752 C C . THR A 1 91 ? 31.650 1.198 -17.143 1.00 84.44 91 THR A C 1
ATOM 754 O O . THR A 1 91 ? 31.611 1.247 -15.920 1.00 84.44 91 THR A O 1
ATOM 757 N N . GLU A 1 92 ? 32.065 2.221 -17.890 1.00 86.12 92 GLU A N 1
ATOM 758 C CA . GLU A 1 92 ? 32.532 3.504 -17.345 1.00 86.12 92 GLU A CA 1
ATOM 759 C C . GLU A 1 92 ? 31.442 4.228 -16.546 1.00 86.12 92 GLU A C 1
ATOM 761 O O . GLU A 1 92 ? 31.723 4.866 -15.535 1.00 86.12 92 GLU A O 1
ATOM 766 N N . ASN A 1 93 ? 30.179 4.083 -16.955 1.00 81.12 93 ASN A N 1
ATOM 767 C CA . ASN A 1 93 ? 29.036 4.677 -16.259 1.00 81.12 93 ASN A CA 1
ATOM 768 C C . ASN A 1 93 ? 28.520 3.842 -15.074 1.00 81.12 93 ASN A C 1
ATOM 770 O O . ASN A 1 93 ? 27.559 4.242 -14.411 1.00 81.12 93 ASN A O 1
ATOM 774 N N . GLN A 1 94 ? 29.119 2.685 -14.784 1.00 76.69 94 GLN A N 1
ATOM 775 C CA . GLN A 1 94 ? 28.812 1.953 -13.561 1.00 76.69 94 GLN A CA 1
ATOM 776 C C . GLN A 1 94 ? 29.657 2.475 -12.408 1.00 76.69 94 GLN A C 1
ATOM 778 O O . GLN A 1 94 ? 30.883 2.446 -12.446 1.00 76.69 94 GLN A O 1
ATOM 783 N N . LEU A 1 95 ? 28.980 2.883 -11.334 1.00 65.62 95 LEU A N 1
ATOM 784 C CA . LEU A 1 95 ? 29.622 3.070 -10.038 1.00 65.62 95 LEU A CA 1
ATOM 785 C C . LEU A 1 95 ? 30.347 1.769 -9.664 1.00 65.62 95 LEU A C 1
ATOM 787 O O . LEU A 1 95 ? 29.777 0.685 -9.838 1.00 65.62 95 LEU A O 1
ATOM 791 N N . GLN A 1 96 ? 31.584 1.871 -9.165 1.00 65.19 96 GLN A N 1
ATOM 792 C CA . GLN A 1 96 ? 32.316 0.722 -8.629 1.00 65.19 96 GLN A CA 1
ATOM 793 C C . GLN A 1 96 ? 31.413 0.013 -7.619 1.00 65.19 96 GLN A C 1
ATOM 795 O O . GLN A 1 96 ? 31.092 0.556 -6.562 1.00 65.19 96 GLN A O 1
ATOM 800 N N . ARG A 1 97 ? 30.938 -1.184 -7.977 1.00 60.75 97 ARG A N 1
ATOM 801 C CA . ARG A 1 97 ? 30.173 -1.996 -7.039 1.00 60.75 97 ARG A CA 1
ATOM 802 C C . ARG A 1 97 ? 31.150 -2.480 -5.987 1.00 60.75 97 ARG A C 1
ATOM 804 O O . ARG A 1 97 ? 32.100 -3.181 -6.319 1.00 60.75 97 ARG A O 1
ATOM 811 N N . GLU A 1 98 ? 30.876 -2.134 -4.742 1.00 61.00 98 GLU A N 1
ATOM 812 C CA . GLU A 1 98 ? 31.415 -2.834 -3.588 1.00 61.00 98 GLU A CA 1
ATOM 813 C C . GLU A 1 98 ? 30.418 -3.939 -3.217 1.00 61.00 98 GLU A C 1
ATOM 815 O O . GLU A 1 98 ? 29.454 -3.670 -2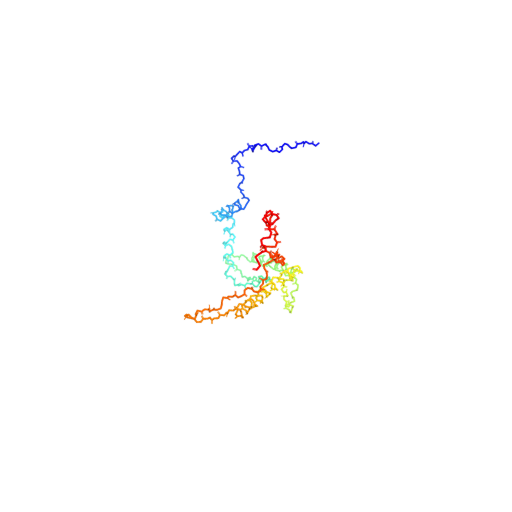.501 1.00 61.00 98 GLU A O 1
ATOM 820 N N . PRO A 1 99 ? 30.584 -5.170 -3.734 1.00 59.53 99 PRO A N 1
ATOM 821 C CA . PRO A 1 99 ? 29.651 -6.266 -3.471 1.00 59.53 99 PRO A CA 1
ATOM 822 C C . PRO A 1 99 ? 29.602 -6.682 -1.992 1.00 59.53 99 PRO A C 1
ATOM 824 O O . PRO A 1 99 ? 28.688 -7.399 -1.599 1.00 59.53 99 PRO A O 1
ATOM 827 N N . GLU A 1 100 ? 30.564 -6.243 -1.176 1.00 62.00 100 GLU A N 1
ATOM 828 C CA . GLU A 1 100 ? 30.649 -6.556 0.255 1.00 62.00 100 GLU A CA 1
ATOM 829 C C . GLU A 1 100 ? 29.807 -5.623 1.140 1.00 62.00 100 GLU A C 1
ATOM 831 O O . GLU A 1 100 ? 29.517 -5.957 2.288 1.00 62.00 100 GLU A O 1
ATOM 836 N N . LYS A 1 101 ? 29.371 -4.466 0.627 1.00 60.38 101 LYS A N 1
ATOM 837 C CA . LYS A 1 101 ? 28.454 -3.584 1.354 1.00 60.38 101 LYS A CA 1
ATOM 838 C C . LYS A 1 101 ? 27.029 -4.072 1.109 1.00 60.38 101 LYS A C 1
ATOM 840 O O . LYS A 1 101 ? 26.462 -3.803 0.054 1.00 60.38 101 LYS A O 1
ATOM 845 N N . GLU A 1 102 ? 26.455 -4.789 2.081 1.00 56.12 102 GLU A N 1
ATOM 846 C CA . GLU A 1 102 ? 25.016 -5.083 2.133 1.00 56.12 102 GLU A CA 1
ATOM 847 C C . GLU A 1 102 ? 24.223 -3.837 1.715 1.00 56.12 102 GLU A C 1
ATOM 849 O O . GLU A 1 102 ? 24.374 -2.764 2.310 1.00 56.12 102 GLU A O 1
ATOM 854 N N . GLU A 1 103 ? 23.377 -3.967 0.690 1.00 52.53 103 GLU A N 1
ATOM 855 C CA . GLU A 1 103 ? 22.432 -2.924 0.304 1.00 52.53 103 GLU A CA 1
ATOM 856 C C . GLU A 1 103 ? 21.468 -2.694 1.470 1.00 52.53 103 GLU A C 1
ATOM 858 O O . GLU A 1 103 ? 20.423 -3.337 1.600 1.00 52.53 103 GLU A O 1
ATOM 863 N N . THR A 1 104 ? 21.833 -1.778 2.365 1.00 54.94 104 THR A N 1
ATOM 864 C CA . THR A 1 104 ? 20.929 -1.332 3.416 1.00 54.94 104 THR A CA 1
ATOM 865 C C . THR A 1 104 ? 19.660 -0.821 2.745 1.00 54.94 104 THR A C 1
ATOM 867 O O . THR A 1 104 ? 19.692 0.049 1.871 1.00 54.94 104 THR A O 1
ATOM 870 N N . ALA A 1 105 ? 18.530 -1.431 3.111 1.00 61.00 105 ALA A N 1
ATOM 871 C CA . ALA A 1 105 ? 17.232 -1.084 2.560 1.00 61.00 105 ALA A CA 1
ATOM 872 C C . ALA A 1 105 ? 17.043 0.443 2.593 1.00 61.00 105 ALA A C 1
ATOM 874 O O . ALA A 1 105 ? 17.378 1.065 3.607 1.00 61.00 105 ALA A O 1
ATOM 875 N N . PRO A 1 106 ? 16.483 1.048 1.527 1.00 61.22 106 PRO A N 1
ATOM 876 C CA . PRO A 1 106 ? 16.433 2.496 1.380 1.00 61.22 106 PRO A CA 1
ATOM 877 C C . PRO A 1 106 ? 15.857 3.137 2.639 1.00 61.22 106 PRO A C 1
ATOM 879 O O . PRO A 1 106 ? 14.744 2.815 3.083 1.00 61.22 106 PRO A O 1
ATOM 882 N N . GLU A 1 107 ? 16.649 4.018 3.249 1.00 68.25 107 GLU A N 1
ATOM 883 C CA . GLU A 1 107 ? 16.327 4.568 4.551 1.00 68.25 107 GLU A CA 1
ATOM 884 C C . GLU A 1 107 ? 15.064 5.433 4.445 1.00 68.25 107 GLU A C 1
ATOM 886 O O . GLU A 1 107 ? 15.037 6.512 3.854 1.00 68.25 107 GLU A O 1
ATOM 891 N N . LYS A 1 108 ? 13.960 4.937 5.013 1.00 74.75 108 LYS A N 1
ATOM 892 C CA . LYS A 1 108 ? 12.698 5.683 5.062 1.00 74.75 108 LYS A CA 1
ATOM 893 C C . LYS A 1 108 ? 12.912 7.007 5.798 1.00 74.75 108 LYS A C 1
ATOM 895 O O . LYS A 1 108 ? 13.565 7.037 6.841 1.00 74.75 108 LYS A O 1
ATOM 900 N N . SER A 1 109 ? 12.255 8.069 5.329 1.00 81.94 109 SER A N 1
ATOM 901 C CA . SER A 1 109 ? 12.278 9.368 6.010 1.00 81.94 109 SER A CA 1
ATOM 902 C C . SER A 1 109 ? 11.868 9.250 7.485 1.00 81.94 109 SER A C 1
ATOM 904 O O . SER A 1 109 ? 11.020 8.423 7.843 1.00 81.94 109 SER A O 1
ATOM 906 N N . LYS A 1 110 ? 12.433 10.109 8.347 1.00 87.88 110 LYS A N 1
ATOM 907 C CA . LYS A 1 110 ? 12.162 10.130 9.801 1.00 87.88 110 LYS A CA 1
ATOM 908 C C . LYS A 1 110 ? 10.655 10.105 10.106 1.00 87.88 110 LYS A C 1
ATOM 910 O O . LYS A 1 110 ? 10.173 9.233 10.827 1.00 87.88 110 LYS A O 1
ATOM 915 N N . ARG A 1 111 ? 9.883 10.944 9.402 1.00 91.31 111 ARG A N 1
ATOM 916 C CA . ARG A 1 111 ? 8.412 11.014 9.491 1.00 91.31 111 ARG A CA 1
ATOM 917 C C . ARG A 1 111 ? 7.716 9.686 9.167 1.00 91.31 111 ARG A C 1
ATOM 919 O O . ARG A 1 111 ? 6.708 9.341 9.783 1.00 91.31 111 ARG A O 1
ATOM 926 N N . LYS A 1 112 ? 8.221 8.921 8.193 1.00 92.12 112 LYS A N 1
ATOM 927 C CA . LYS A 1 112 ? 7.642 7.622 7.818 1.00 92.12 112 LYS A CA 1
ATOM 928 C C . LYS A 1 112 ? 7.930 6.552 8.872 1.00 92.12 112 LYS A C 1
ATOM 930 O O . LYS A 1 112 ? 7.038 5.747 9.147 1.00 92.12 112 LYS A O 1
ATOM 935 N N . LYS A 1 113 ? 9.128 6.560 9.470 1.00 91.38 113 LYS A N 1
ATOM 936 C CA . LYS A 1 113 ? 9.503 5.663 10.578 1.00 91.38 113 LYS A CA 1
ATOM 937 C C . LYS A 1 113 ? 8.602 5.904 11.797 1.00 91.38 113 LYS A C 1
ATOM 939 O O . LYS A 1 113 ? 7.985 4.964 12.297 1.00 91.38 113 LYS A O 1
ATOM 944 N N . GLU A 1 114 ? 8.425 7.163 12.196 1.00 94.44 114 GLU A N 1
ATOM 945 C CA . GLU A 1 114 ? 7.537 7.553 13.303 1.00 94.44 114 GLU A CA 1
ATOM 946 C C . GLU A 1 114 ? 6.078 7.166 13.052 1.00 94.44 114 GLU A C 1
ATOM 948 O O . GLU A 1 114 ? 5.422 6.597 13.925 1.00 94.44 114 GLU A O 1
ATOM 953 N N . PHE A 1 115 ? 5.567 7.404 11.840 1.00 94.94 115 PHE A N 1
ATOM 954 C CA . PHE A 1 115 ? 4.204 7.015 11.480 1.00 94.94 115 PHE A CA 1
ATOM 955 C C . PHE A 1 115 ? 3.986 5.499 11.590 1.00 94.94 115 PHE A C 1
ATOM 957 O O . PHE A 1 115 ? 2.955 5.054 12.101 1.00 94.94 115 PHE A O 1
ATOM 964 N N . GLN A 1 116 ? 4.954 4.694 11.136 1.00 93.88 116 GLN A N 1
ATOM 965 C CA . GLN A 1 116 ? 4.887 3.235 11.255 1.00 93.88 116 GLN A CA 1
ATOM 966 C C . GLN A 1 116 ? 4.924 2.789 12.722 1.00 93.88 116 GLN A C 1
ATOM 968 O O . GLN A 1 116 ? 4.088 1.975 13.119 1.00 93.88 116 GLN A O 1
ATOM 973 N N . LYS A 1 117 ? 5.808 3.378 13.540 1.00 95.75 117 LYS A N 1
ATOM 974 C CA . LYS A 1 117 ? 5.893 3.103 14.982 1.00 95.75 117 LYS A CA 1
ATOM 975 C C . LYS A 1 117 ? 4.584 3.441 15.701 1.00 95.75 117 LYS A C 1
ATOM 977 O O . LYS A 1 117 ? 4.027 2.583 16.378 1.00 95.75 117 LYS A O 1
ATOM 982 N N . ARG A 1 118 ? 4.024 4.633 15.465 1.00 96.56 118 ARG A N 1
ATOM 983 C CA . ARG A 1 118 ? 2.759 5.084 16.072 1.00 96.56 118 ARG A CA 1
ATOM 984 C C . ARG A 1 118 ? 1.574 4.197 15.685 1.00 96.56 118 ARG A C 1
ATOM 986 O O . ARG A 1 118 ? 0.684 3.955 16.496 1.00 96.56 118 ARG A O 1
ATOM 993 N N . LYS A 1 119 ? 1.536 3.704 14.442 1.00 97.50 119 LYS A N 1
ATOM 994 C CA . LYS A 1 119 ? 0.496 2.763 13.994 1.00 97.50 119 LYS A CA 1
ATOM 995 C C . LYS A 1 119 ? 0.585 1.437 14.755 1.00 97.50 119 LYS A C 1
ATOM 997 O O . LYS A 1 119 ? -0.445 0.901 15.158 1.00 97.50 119 LYS A O 1
ATOM 1002 N N . LEU A 1 120 ? 1.800 0.930 14.947 1.00 96.81 120 LEU A N 1
ATOM 1003 C CA . LEU A 1 120 ? 2.055 -0.318 15.661 1.00 96.81 120 LEU A CA 1
ATOM 1004 C C . LEU A 1 120 ? 1.728 -0.185 17.155 1.00 96.81 120 LEU A C 1
ATOM 1006 O O . LEU A 1 120 ? 1.051 -1.046 17.709 1.00 96.81 120 LEU A O 1
ATOM 1010 N N . GLU A 1 121 ? 2.122 0.922 17.781 1.00 96.69 121 GLU A N 1
ATOM 1011 C CA . GLU A 1 121 ? 1.812 1.236 19.179 1.00 96.69 121 GLU A CA 1
ATOM 1012 C C . GLU A 1 121 ? 0.299 1.298 19.431 1.00 96.69 121 GLU A C 1
ATOM 1014 O O . GLU A 1 121 ? -0.209 0.619 20.320 1.00 96.69 121 GLU A O 1
ATOM 1019 N N . LYS A 1 122 ? -0.457 1.998 18.572 1.00 97.69 122 LYS A N 1
ATOM 1020 C CA . LYS A 1 122 ? -1.928 2.024 18.648 1.00 97.69 122 LYS A CA 1
ATOM 1021 C C . LYS A 1 122 ? -2.552 0.630 18.568 1.00 97.69 122 LYS A C 1
ATOM 1023 O O . LYS A 1 122 ? -3.574 0.383 19.200 1.00 97.69 122 LYS A O 1
ATOM 1028 N N . ALA A 1 123 ? -1.979 -0.270 17.770 1.00 97.50 123 ALA A N 1
ATOM 1029 C CA . ALA A 1 123 ? -2.477 -1.637 17.659 1.00 97.50 123 ALA A CA 1
ATOM 1030 C C . ALA A 1 123 ? -2.199 -2.460 18.927 1.00 97.50 123 ALA A C 1
ATOM 1032 O O . ALA A 1 123 ? -3.045 -3.266 19.307 1.00 97.50 123 ALA A O 1
ATOM 1033 N N . ARG A 1 124 ? -1.051 -2.247 19.584 1.00 97.50 124 ARG A N 1
ATOM 1034 C CA . ARG A 1 124 ? -0.723 -2.880 20.873 1.00 97.50 124 ARG A CA 1
ATOM 1035 C C . ARG A 1 124 ? -1.648 -2.390 21.980 1.00 97.50 124 ARG A C 1
ATOM 1037 O O . ARG A 1 124 ? -2.314 -3.216 22.590 1.00 97.50 124 ARG A O 1
ATOM 1044 N N . LYS A 1 125 ? -1.811 -1.070 22.107 1.00 97.25 125 LYS A N 1
ATOM 1045 C CA . LYS A 1 125 ? -2.701 -0.470 23.106 1.00 97.25 125 LYS A CA 1
ATOM 1046 C C . LYS A 1 125 ? -4.137 -0.992 22.991 1.00 97.25 125 LYS A C 1
ATOM 1048 O O . LYS A 1 125 ? -4.709 -1.455 23.962 1.00 97.25 125 LYS A O 1
ATOM 1053 N N . LYS A 1 126 ? -4.682 -1.052 21.770 1.00 97.50 126 LYS A N 1
ATOM 1054 C CA . LYS A 1 126 ? -6.020 -1.624 21.527 1.00 97.50 126 LYS A CA 1
ATOM 1055 C C . LYS A 1 126 ? -6.140 -3.108 21.881 1.00 97.50 126 LYS A C 1
ATOM 1057 O O . LYS A 1 126 ? -7.250 -3.592 22.067 1.00 97.50 126 LYS A O 1
ATOM 1062 N N . ARG A 1 127 ? -5.043 -3.870 21.859 1.00 97.00 127 ARG A N 1
ATOM 1063 C CA . ARG A 1 127 ? -5.052 -5.276 22.289 1.00 97.00 127 ARG A CA 1
ATOM 1064 C C . ARG A 1 127 ? -5.043 -5.380 23.808 1.00 97.00 127 ARG A C 1
ATOM 1066 O O . ARG A 1 127 ? -5.701 -6.273 24.318 1.00 97.00 127 ARG A O 1
ATOM 1073 N N . GLU A 1 128 ? -4.307 -4.510 24.489 1.00 97.31 128 GLU A N 1
ATOM 1074 C CA . GLU A 1 128 ? -4.265 -4.430 25.953 1.00 97.31 128 GLU A CA 1
ATOM 1075 C C . GLU A 1 128 ? -5.616 -3.973 26.510 1.00 97.31 128 GLU A C 1
ATOM 1077 O O . GLU A 1 128 ? -6.215 -4.727 27.264 1.00 97.31 128 GLU A O 1
ATOM 1082 N N . GLU A 1 129 ? -6.174 -2.869 26.000 1.00 96.56 129 GLU A N 1
ATOM 1083 C CA . GLU A 1 129 ? -7.510 -2.370 26.379 1.00 96.56 129 GLU A CA 1
ATOM 1084 C C . GLU A 1 129 ? -8.584 -3.465 26.206 1.00 96.56 129 GLU A C 1
ATOM 1086 O O . GLU A 1 129 ? -9.360 -3.744 27.108 1.00 96.56 129 GLU A O 1
ATOM 1091 N N . LYS A 1 130 ? -8.571 -4.205 25.087 1.00 97.00 130 LYS A N 1
ATOM 1092 C CA . LYS A 1 130 ? -9.506 -5.329 24.887 1.00 97.00 130 LYS A CA 1
ATOM 1093 C C . LYS A 1 130 ? -9.312 -6.482 25.869 1.00 97.00 130 LYS A C 1
ATOM 1095 O O . LYS A 1 130 ? -10.270 -7.196 26.149 1.00 97.00 130 LYS A O 1
ATOM 1100 N N . LYS A 1 131 ? -8.077 -6.744 26.303 1.00 97.06 131 LYS A N 1
ATOM 1101 C CA . LYS A 1 131 ? -7.807 -7.782 27.306 1.00 97.06 131 LYS A CA 1
ATOM 1102 C C . LYS A 1 131 ? -8.341 -7.341 28.663 1.00 97.06 131 LYS A C 1
ATOM 1104 O O . LYS A 1 131 ? -8.983 -8.148 29.320 1.00 97.06 131 LYS A O 1
ATOM 1109 N N . GLU A 1 132 ? -8.117 -6.084 29.033 1.00 96.56 132 GLU A N 1
ATOM 1110 C CA . GLU A 1 132 ? -8.654 -5.476 30.253 1.00 96.56 132 GLU A CA 1
ATOM 1111 C C . GLU A 1 132 ? -10.187 -5.514 30.252 1.00 96.56 132 GLU A C 1
ATOM 1113 O O . GLU A 1 132 ? -10.768 -6.060 31.182 1.00 96.56 132 GLU A O 1
ATOM 1118 N N . ASP A 1 133 ? -10.833 -5.099 29.157 1.00 95.94 133 ASP A N 1
ATOM 1119 C CA . ASP A 1 133 ? -12.294 -5.157 29.004 1.00 95.94 133 ASP A CA 1
ATOM 1120 C C . ASP A 1 133 ? -12.850 -6.584 29.162 1.00 95.94 133 ASP A C 1
ATOM 1122 O O . ASP A 1 133 ? -13.937 -6.787 29.703 1.00 95.94 133 ASP A O 1
ATOM 1126 N N . MET A 1 134 ? -12.148 -7.598 28.638 1.00 95.50 134 MET A N 1
ATOM 1127 C CA . MET A 1 134 ? -12.571 -8.996 28.789 1.00 95.50 134 MET A CA 1
ATOM 1128 C C . MET A 1 134 ? -12.428 -9.481 30.232 1.00 95.50 134 MET A C 1
ATOM 1130 O O . MET A 1 134 ? -13.302 -10.202 30.711 1.00 95.50 134 MET A O 1
ATOM 1134 N N . LEU A 1 135 ? -11.354 -9.086 30.918 1.00 95.38 135 LEU A N 1
ATOM 1135 C CA . LEU A 1 135 ? -11.143 -9.417 32.327 1.00 95.38 135 LEU A CA 1
ATOM 1136 C C . LEU A 1 135 ? -12.183 -8.734 33.218 1.00 95.38 135 LEU A C 1
ATOM 1138 O O . LEU A 1 135 ? -12.759 -9.392 34.078 1.00 95.38 135 LEU A O 1
ATOM 1142 N N . GLU A 1 136 ? -12.479 -7.458 32.972 1.00 94.50 136 GLU A N 1
ATOM 1143 C CA . GLU A 1 136 ? -13.505 -6.704 33.696 1.00 94.50 136 GLU A CA 1
ATOM 1144 C C . GLU A 1 136 ? -14.885 -7.355 33.541 1.00 94.50 136 GLU A C 1
ATOM 1146 O O . GLU A 1 136 ? -15.568 -7.626 34.528 1.00 94.50 136 GLU A O 1
ATOM 1151 N N . LYS A 1 137 ? -15.271 -7.694 32.305 1.00 93.69 137 LYS A N 1
ATOM 1152 C CA . LYS A 1 137 ? -16.534 -8.398 32.038 1.00 93.69 137 LYS A CA 1
ATOM 1153 C C . LYS A 1 137 ? -16.612 -9.736 32.752 1.00 93.69 137 LYS A C 1
ATOM 1155 O O . LYS A 1 137 ? -17.657 -10.049 33.302 1.00 93.69 137 LYS A O 1
ATOM 1160 N N . SER A 1 138 ? -15.526 -10.509 32.748 1.00 91.38 138 SER A N 1
ATOM 1161 C CA . SER A 1 138 ? -15.483 -11.789 33.454 1.00 91.38 138 SER A CA 1
ATOM 1162 C C . SER A 1 138 ? -15.582 -11.620 34.969 1.00 91.38 138 SER A C 1
ATOM 1164 O O . SER A 1 138 ? -16.137 -12.495 35.623 1.00 91.38 138 SER A O 1
ATOM 1166 N N . LEU A 1 139 ? -15.035 -10.537 35.528 1.00 91.88 139 LEU A N 1
ATOM 1167 C CA . LEU A 1 139 ? -15.068 -10.267 36.965 1.00 91.88 139 LEU A CA 1
ATOM 1168 C C . LEU A 1 139 ? -16.468 -9.857 37.447 1.00 91.88 139 LEU A C 1
ATOM 1170 O O . LEU A 1 139 ? -16.846 -10.204 38.559 1.00 91.88 139 LEU A O 1
ATOM 1174 N N . PHE A 1 140 ? -17.229 -9.135 36.620 1.00 85.88 140 PHE A N 1
ATOM 1175 C CA . PHE A 1 140 ? -18.578 -8.651 36.949 1.00 85.88 140 PHE A CA 1
ATOM 1176 C C . PHE A 1 140 ? -19.713 -9.501 36.354 1.00 85.88 140 PHE A C 1
ATOM 1178 O O . PHE A 1 140 ? -20.871 -9.079 36.367 1.00 85.88 140 PHE A O 1
ATOM 1185 N N . GLN A 1 141 ? -19.405 -10.676 35.801 1.00 86.75 141 GLN A N 1
ATOM 1186 C CA . GLN A 1 141 ? -20.411 -11.606 35.300 1.00 86.75 141 GLN A CA 1
ATOM 1187 C C . GLN A 1 141 ? -20.781 -12.624 36.384 1.00 86.75 141 GLN A C 1
ATOM 1189 O O . GLN A 1 141 ? -20.113 -13.644 36.545 1.00 86.75 141 GLN A O 1
ATOM 1194 N N . ASP A 1 142 ? -21.898 -12.389 37.070 1.00 83.25 142 ASP A N 1
ATOM 1195 C CA . ASP A 1 142 ? -22.489 -13.378 37.972 1.00 83.25 142 ASP A CA 1
ATOM 1196 C C . ASP A 1 142 ? -23.239 -14.439 37.158 1.00 83.25 142 ASP A C 1
ATOM 1198 O O . ASP A 1 142 ? -24.227 -14.159 36.474 1.00 83.25 142 ASP A O 1
ATOM 1202 N N . THR A 1 143 ? -22.751 -15.679 37.204 1.00 83.94 143 THR A N 1
ATOM 1203 C CA . THR A 1 143 ? -23.403 -16.809 36.531 1.00 83.94 143 THR A CA 1
ATOM 1204 C C . THR A 1 143 ? -24.352 -17.486 37.514 1.00 83.94 143 THR A C 1
ATOM 1206 O O . THR A 1 143 ? -23.909 -18.221 38.391 1.00 83.94 143 THR A O 1
ATOM 1209 N N . VAL A 1 144 ? -25.653 -17.234 37.366 1.00 79.69 144 VAL A N 1
ATOM 1210 C CA . VAL A 1 144 ? -26.712 -17.823 38.206 1.00 79.69 144 VAL A CA 1
ATOM 1211 C C . VAL A 1 144 ? -27.387 -18.976 37.447 1.00 79.69 144 VAL A C 1
ATOM 1213 O O . VAL A 1 144 ? -27.721 -18.802 36.269 1.00 79.69 144 VAL A O 1
ATOM 1216 N N . PRO A 1 145 ? -27.584 -20.160 38.060 1.00 85.25 145 PRO A N 1
ATOM 1217 C CA . PRO A 1 145 ? -28.265 -21.278 37.415 1.00 85.25 145 PRO A CA 1
ATOM 1218 C C . PRO A 1 145 ? -29.744 -20.966 37.142 1.00 85.25 145 PRO A C 1
ATOM 1220 O O . PRO A 1 145 ? -30.429 -20.280 37.899 1.00 85.25 145 PRO A O 1
ATOM 1223 N N . PHE A 1 146 ? -30.265 -21.507 36.040 1.00 79.88 146 PHE A N 1
ATOM 1224 C CA . PHE A 1 146 ? -31.666 -21.332 35.665 1.00 79.88 146 PHE A CA 1
ATOM 1225 C C . PHE A 1 146 ? -32.594 -22.030 36.674 1.00 79.88 146 PHE A C 1
ATOM 1227 O O . PHE A 1 146 ? -32.454 -23.227 36.917 1.00 79.88 146 PHE A O 1
ATOM 1234 N N . GLY A 1 147 ? -33.550 -21.285 37.238 1.00 81.12 147 GLY A N 1
ATOM 1235 C CA . GLY A 1 147 ? -34.496 -21.770 38.254 1.00 81.12 147 GLY A CA 1
ATOM 1236 C C . GLY A 1 147 ? -34.258 -21.207 39.659 1.00 81.12 147 GLY A C 1
ATOM 1237 O O . GLY A 1 147 ? -35.157 -21.275 40.494 1.00 81.12 147 GLY A O 1
ATOM 1238 N N . GLU A 1 148 ? -33.101 -20.590 39.910 1.00 74.38 148 GLU A N 1
ATOM 1239 C CA . GLU A 1 148 ? -32.855 -19.811 41.122 1.00 74.38 148 GLU A CA 1
ATOM 1240 C C . GLU A 1 148 ? -33.434 -18.398 40.938 1.00 74.38 148 GLU A C 1
ATOM 1242 O O . GLU A 1 148 ? -32.961 -17.599 40.127 1.00 74.38 148 GLU A O 1
ATOM 1247 N N . VAL A 1 149 ? -34.531 -18.097 41.639 1.00 72.69 149 VAL A N 1
ATOM 1248 C CA . VAL A 1 149 ? -35.122 -16.754 41.652 1.00 72.69 149 VAL A CA 1
ATOM 1249 C C . VAL A 1 149 ? -34.245 -15.884 42.540 1.00 72.69 149 VAL A C 1
ATOM 1251 O O . VAL A 1 149 ? -34.136 -16.144 43.734 1.00 72.69 149 VAL A O 1
ATOM 1254 N N . VAL A 1 150 ? -33.636 -14.845 41.969 1.00 65.25 150 VAL A N 1
ATOM 1255 C CA . VAL A 1 150 ? -32.889 -13.822 42.712 1.00 65.25 150 VAL A CA 1
ATOM 1256 C C . VAL A 1 150 ? -33.853 -13.159 43.704 1.00 65.25 150 VAL A C 1
ATOM 1258 O O . VAL A 1 150 ? -34.651 -12.298 43.338 1.00 65.25 150 VAL A O 1
ATOM 1261 N N . THR A 1 151 ? -33.844 -13.617 44.957 1.00 62.84 151 THR A N 1
ATOM 1262 C CA . THR A 1 151 ? -34.815 -13.205 45.987 1.00 62.84 151 THR A CA 1
ATOM 1263 C C . THR A 1 151 ? -34.557 -11.800 46.510 1.00 62.84 151 THR A C 1
ATOM 1265 O O . THR A 1 151 ? -35.457 -11.179 47.076 1.00 62.84 151 THR A O 1
ATOM 1268 N N . GLN A 1 152 ? -33.350 -11.274 46.303 1.00 68.81 152 GLN A N 1
ATOM 1269 C CA . GLN A 1 152 ? -32.989 -9.938 46.736 1.00 68.81 152 GLN A CA 1
ATOM 1270 C C . GLN A 1 152 ? -32.895 -9.003 45.524 1.00 68.81 152 GLN A C 1
ATOM 1272 O O . GLN A 1 152 ? -31.992 -9.159 44.700 1.00 68.81 152 GLN A O 1
ATOM 1277 N N . PRO A 1 153 ? -33.806 -8.023 45.386 1.00 72.12 153 PRO A N 1
ATOM 1278 C CA . PRO A 1 153 ? -33.691 -7.038 44.323 1.00 72.12 153 PRO A CA 1
ATOM 1279 C C . PRO A 1 153 ? -32.359 -6.286 44.473 1.00 72.12 153 PRO A C 1
ATOM 1281 O O . PRO A 1 153 ? -31.955 -5.998 45.605 1.00 72.12 153 PRO A O 1
ATOM 1284 N N . PRO A 1 154 ? -31.675 -5.942 43.366 1.00 71.44 154 PRO A N 1
ATOM 1285 C CA . PRO A 1 154 ? -30.437 -5.182 43.434 1.00 71.44 154 PRO A CA 1
ATOM 1286 C C . PRO A 1 154 ? -30.696 -3.855 44.148 1.00 71.44 154 PRO A C 1
ATOM 1288 O O . PRO A 1 154 ? -31.432 -2.988 43.668 1.00 71.44 154 PRO A O 1
ATOM 1291 N N . THR A 1 155 ? -30.096 -3.695 45.324 1.00 71.38 155 THR A N 1
ATOM 1292 C CA . THR A 1 155 ? -30.156 -2.458 46.093 1.00 71.38 155 THR A CA 1
ATOM 1293 C C . THR A 1 155 ? -29.258 -1.431 45.415 1.00 71.38 155 THR A C 1
ATOM 1295 O O . THR A 1 155 ? -28.037 -1.453 45.553 1.00 71.38 155 THR A O 1
ATOM 1298 N N . ILE A 1 156 ? -29.865 -0.510 44.664 1.00 70.69 156 ILE A N 1
ATOM 1299 C CA . ILE A 1 156 ? -29.175 0.666 44.127 1.00 70.69 156 ILE A CA 1
ATOM 1300 C C . ILE A 1 156 ? -28.721 1.523 45.317 1.00 70.69 156 ILE A C 1
ATOM 1302 O O . ILE A 1 156 ? -29.497 2.270 45.908 1.00 70.69 156 ILE A O 1
ATOM 1306 N N . THR A 1 157 ? -27.449 1.391 45.693 1.00 70.94 157 THR A N 1
ATOM 1307 C CA . THR A 1 157 ? -26.807 2.201 46.743 1.00 70.94 157 THR A CA 1
ATOM 1308 C C . THR A 1 157 ? -26.360 3.569 46.224 1.00 70.94 157 THR A C 1
ATOM 1310 O O . THR A 1 157 ? -26.001 4.452 47.006 1.00 70.94 157 THR A O 1
ATOM 1313 N N . SER A 1 158 ? -26.397 3.783 44.904 1.00 73.12 158 SER A N 1
ATOM 1314 C CA . SER A 1 158 ? -26.031 5.050 44.283 1.00 73.12 158 SER A CA 1
ATOM 1315 C C . SER A 1 158 ? -27.203 6.034 44.300 1.00 73.12 158 SER A C 1
ATOM 1317 O O . SER A 1 158 ? -28.321 5.748 43.874 1.00 73.12 158 SER A O 1
ATOM 1319 N N . ARG A 1 159 ? -26.953 7.246 44.803 1.00 72.75 159 ARG A N 1
ATOM 1320 C CA . ARG A 1 159 ? -27.949 8.324 44.766 1.00 72.75 159 ARG A CA 1
ATOM 1321 C C . ARG A 1 159 ? -28.071 8.845 43.326 1.00 72.75 159 ARG A C 1
ATOM 1323 O O . ARG A 1 159 ? -27.038 9.047 42.681 1.00 72.75 159 ARG A O 1
ATOM 1330 N N . PRO A 1 160 ? -29.287 9.114 42.814 1.00 78.56 160 PRO A N 1
ATOM 1331 C CA . PRO A 1 160 ? -29.452 9.705 41.490 1.00 78.56 160 PRO A CA 1
ATOM 1332 C C . PRO A 1 160 ? -28.724 11.054 41.425 1.00 78.56 160 PRO A C 1
ATOM 1334 O O . PRO A 1 160 ? -28.908 11.918 42.289 1.00 78.56 160 PRO A O 1
ATOM 1337 N N . ARG A 1 161 ? -27.882 11.234 40.399 1.00 73.81 161 ARG A N 1
ATOM 1338 C CA . ARG A 1 161 ? -27.137 12.482 40.180 1.00 73.81 161 ARG A CA 1
ATOM 1339 C C . ARG A 1 161 ? -28.127 13.640 40.021 1.00 73.81 161 ARG A C 1
ATOM 1341 O O . ARG A 1 161 ? -28.910 13.652 39.078 1.00 73.81 161 ARG A O 1
ATOM 1348 N N . GLY A 1 162 ? -28.081 14.599 40.947 1.00 65.50 162 GLY A N 1
ATOM 1349 C CA . GLY A 1 162 ? -28.860 15.842 40.884 1.00 65.50 162 GLY A CA 1
ATOM 1350 C C . GLY A 1 162 ? -29.975 16.004 41.922 1.00 65.50 162 GLY A C 1
ATOM 1351 O O . GLY A 1 162 ? -30.568 17.076 41.975 1.00 65.50 162 GLY A O 1
ATOM 1352 N N . ARG A 1 163 ? -30.255 15.012 42.783 1.00 60.09 163 ARG A N 1
ATOM 1353 C CA . ARG A 1 163 ? -31.117 15.235 43.961 1.00 60.09 163 ARG A CA 1
ATOM 1354 C C . ARG A 1 163 ? -30.265 15.420 45.216 1.00 60.09 163 ARG A C 1
ATOM 1356 O O . ARG A 1 163 ? -29.546 14.509 45.620 1.00 60.09 163 ARG A O 1
ATOM 1363 N N . GLY A 1 164 ? -30.362 16.600 45.831 1.00 68.69 164 GLY A N 1
ATOM 1364 C CA . GLY A 1 164 ? -29.914 16.822 47.209 1.00 68.69 164 GLY A CA 1
ATOM 1365 C C . GLY A 1 164 ? -30.707 15.962 48.210 1.00 68.69 164 GLY A C 1
ATOM 1366 O O . GLY A 1 164 ? -31.576 15.187 47.795 1.00 68.69 164 GLY A O 1
ATOM 1367 N N . PRO A 1 165 ? -30.430 16.065 49.525 1.00 63.19 165 PRO A N 1
ATOM 1368 C CA . PRO A 1 165 ? -31.242 15.413 50.552 1.00 63.19 165 PRO A CA 1
ATOM 1369 C C . PRO A 1 165 ? -32.713 15.741 50.290 1.00 63.19 165 PRO A C 1
ATOM 1371 O O . PRO A 1 165 ? -33.056 16.913 50.157 1.00 63.19 165 PRO A O 1
ATOM 1374 N N . ALA A 1 166 ? -33.560 14.723 50.136 1.00 60.91 166 ALA A N 1
ATOM 1375 C CA . ALA A 1 166 ? -34.983 14.947 49.943 1.00 60.91 166 ALA A CA 1
ATOM 1376 C C . ALA A 1 166 ? -35.510 15.691 51.174 1.00 60.91 166 ALA A C 1
ATOM 1378 O O . ALA A 1 166 ? -35.605 15.115 52.258 1.00 60.91 166 ALA A O 1
ATOM 1379 N N . GLU A 1 167 ? -35.817 16.976 51.020 1.00 61.91 167 GLU A N 1
ATOM 1380 C CA . GLU A 1 167 ? -36.667 17.675 51.969 1.00 61.91 167 GLU A CA 1
ATOM 1381 C C . GLU A 1 167 ? -37.975 16.881 52.007 1.00 61.91 167 GLU A C 1
ATOM 1383 O O . GLU A 1 167 ? -38.598 16.662 50.966 1.00 61.91 167 GLU A O 1
ATOM 1388 N N . GLN A 1 168 ? -38.314 16.324 53.172 1.00 63.09 168 GLN A N 1
ATOM 1389 C CA . GLN A 1 168 ? -39.491 15.476 53.339 1.00 63.09 168 GLN A CA 1
ATOM 1390 C C . GLN A 1 168 ? -40.717 16.211 52.783 1.00 63.09 168 GLN A C 1
ATOM 1392 O O . GLN A 1 168 ? -41.196 17.183 53.376 1.00 63.09 168 GLN A O 1
ATOM 1397 N N . ALA A 1 169 ? -41.217 15.755 51.634 1.00 61.25 169 ALA A N 1
ATOM 1398 C CA . ALA A 1 169 ? -42.462 16.248 51.076 1.00 61.25 169 ALA A CA 1
ATOM 1399 C C . ALA A 1 169 ? -43.571 15.934 52.092 1.00 61.25 169 ALA A C 1
ATOM 1401 O O . ALA A 1 169 ? -43.867 14.770 52.345 1.00 61.25 169 ALA A O 1
ATOM 1402 N N . GLY A 1 170 ? -44.108 16.975 52.735 1.00 56.91 170 GLY A N 1
ATOM 1403 C CA . GLY A 1 170 ? -45.086 16.842 53.822 1.00 56.91 170 GLY A CA 1
ATOM 1404 C C . GLY A 1 170 ? -44.922 17.841 54.972 1.00 56.91 170 GLY A C 1
ATOM 1405 O O . GLY A 1 170 ? -45.847 18.008 55.754 1.00 56.91 170 GLY A O 1
ATOM 1406 N N . ARG A 1 171 ? -43.801 18.574 55.061 1.00 61.84 171 ARG A N 1
ATOM 1407 C CA . ARG A 1 171 ? -43.581 19.600 56.110 1.00 61.84 171 ARG A CA 1
ATOM 1408 C C . ARG A 1 171 ? -44.170 20.982 55.805 1.00 61.84 171 ARG A C 1
ATOM 1410 O O . ARG A 1 171 ? -43.813 21.966 56.447 1.00 61.84 171 ARG A O 1
ATOM 1417 N N . LYS A 1 172 ? -45.062 21.087 54.821 1.00 65.31 172 LYS A N 1
ATOM 1418 C CA . LYS A 1 172 ? -45.813 22.325 54.596 1.00 65.31 172 LYS A CA 1
ATOM 1419 C C . LYS A 1 172 ? -47.009 22.305 55.541 1.00 65.31 172 LYS A C 1
ATOM 1421 O O . LYS A 1 172 ? -47.886 21.462 55.387 1.00 65.31 172 LYS A O 1
ATOM 1426 N N . GLN A 1 173 ? -47.021 23.208 56.520 1.00 64.38 173 GLN A N 1
ATOM 1427 C CA . GLN A 1 173 ? -48.194 23.464 57.357 1.00 64.38 173 GLN A CA 1
ATOM 1428 C C . GLN A 1 173 ? -49.370 23.777 56.418 1.00 64.38 173 GLN A C 1
ATOM 1430 O O . GLN A 1 173 ? -49.302 24.730 55.639 1.00 64.38 173 GLN A O 1
ATOM 1435 N N . LEU A 1 174 ? -50.400 22.927 56.409 1.00 68.69 174 LEU A N 1
ATOM 1436 C CA . LEU A 1 174 ? -51.588 23.145 55.585 1.00 68.69 174 LEU A CA 1
ATOM 1437 C C . LEU A 1 174 ? -52.212 24.487 55.986 1.00 68.69 174 LEU A C 1
ATOM 1439 O O . LEU A 1 174 ? -52.411 24.751 57.162 1.00 68.69 174 LEU A O 1
ATOM 1443 N N . L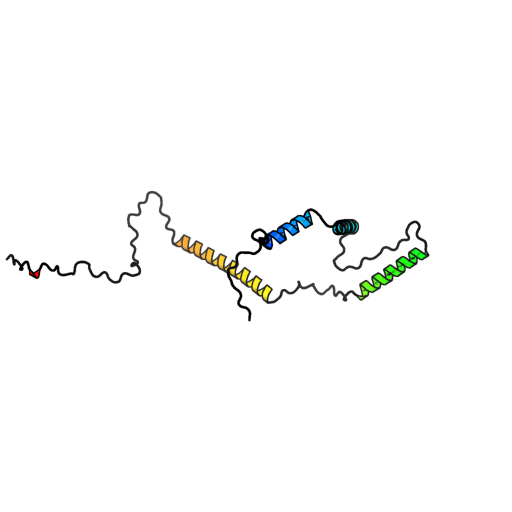EU A 1 175 ? -52.569 25.335 55.020 1.00 63.28 175 LEU A N 1
ATOM 1444 C CA . LEU A 1 175 ? -53.140 26.670 55.280 1.00 63.28 175 LEU A CA 1
ATOM 1445 C C . LEU A 1 175 ? -54.478 26.651 56.053 1.00 63.28 175 LEU A C 1
ATOM 1447 O O . LEU A 1 175 ? -54.989 27.705 56.427 1.00 63.28 175 LEU A O 1
ATOM 1451 N N . LEU A 1 176 ? -55.050 25.464 56.269 1.00 63.44 176 LEU A N 1
ATOM 1452 C CA . LEU A 1 176 ? -56.356 25.237 56.885 1.00 63.44 176 LEU A CA 1
ATOM 1453 C C . LEU A 1 176 ? -56.298 25.013 58.408 1.00 63.44 176 LEU A C 1
ATOM 1455 O O . LEU A 1 176 ? -57.306 25.241 59.075 1.00 63.44 176 LEU A O 1
ATOM 1459 N N . THR A 1 177 ? -55.145 24.648 58.988 1.00 62.19 177 THR A N 1
ATOM 1460 C CA . THR A 1 177 ? -54.999 24.494 60.451 1.00 62.19 177 THR A CA 1
ATOM 1461 C C . THR A 1 177 ? -55.301 25.753 61.280 1.00 62.19 177 THR A C 1
ATOM 1463 O O . THR A 1 177 ? -55.817 25.586 62.379 1.00 62.19 177 THR A O 1
ATOM 1466 N N . PRO A 1 178 ? -55.075 27.006 60.829 1.00 62.00 178 PRO A N 1
ATOM 1467 C CA . PRO A 1 178 ? -55.449 28.176 61.629 1.00 62.00 178 PRO A CA 1
ATOM 1468 C C . PRO A 1 178 ? -56.957 28.490 61.630 1.00 62.00 178 PRO A C 1
ATOM 1470 O O . PRO A 1 178 ? -57.376 29.394 62.347 1.00 62.00 178 PRO A O 1
ATOM 1473 N N . ARG A 1 179 ? -57.784 27.805 60.821 1.00 61.19 179 ARG A N 1
ATOM 1474 C CA . ARG A 1 179 ? -59.238 28.066 60.733 1.00 61.19 179 ARG A CA 1
ATOM 1475 C C . ARG A 1 179 ? -60.084 27.035 61.468 1.00 61.19 179 ARG A C 1
ATOM 1477 O O . ARG A 1 179 ? -61.141 27.387 61.978 1.00 61.19 179 ARG A O 1
ATOM 1484 N N . LEU A 1 180 ? -59.610 25.796 61.561 1.00 67.25 180 LEU A N 1
ATOM 1485 C CA . LEU A 1 180 ? -60.184 24.799 62.455 1.00 67.25 180 LEU A CA 1
ATOM 1486 C C . LEU A 1 180 ? -59.426 24.868 63.778 1.00 67.25 180 LEU A C 1
ATOM 1488 O O . LEU A 1 180 ? -58.387 24.232 63.930 1.00 67.25 180 LEU A O 1
ATOM 1492 N N . GLY A 1 181 ? -59.913 25.702 64.701 1.00 59.34 181 GLY A N 1
ATOM 1493 C CA . GLY A 1 181 ? -59.362 25.801 66.052 1.00 59.34 181 GLY A CA 1
ATOM 1494 C C . GLY A 1 181 ? -59.131 24.413 66.654 1.00 59.34 181 GLY A C 1
ATOM 1495 O O . GLY A 1 181 ? -59.932 23.501 66.455 1.00 59.34 181 GLY A O 1
ATOM 1496 N N . GLN A 1 182 ? -58.003 24.250 67.344 1.00 62.16 182 GLN A N 1
ATOM 1497 C CA . GLN A 1 182 ? -57.615 23.001 67.991 1.00 62.16 182 GLN A CA 1
ATOM 1498 C C . GLN A 1 182 ? -58.735 22.541 68.933 1.00 62.16 182 GLN A C 1
ATOM 1500 O O . GLN A 1 182 ? -58.930 23.112 70.004 1.00 62.16 182 GLN A O 1
ATOM 1505 N N . SER A 1 183 ? -59.477 21.508 68.535 1.00 56.81 183 SER A N 1
ATOM 1506 C CA . SER A 1 183 ? -60.308 20.749 69.460 1.00 56.81 183 SER A CA 1
ATOM 1507 C C . SER A 1 183 ? -59.357 19.944 70.342 1.00 56.81 183 SER A C 1
ATOM 1509 O O . SER A 1 183 ? -58.814 18.923 69.926 1.00 56.81 183 SER A O 1
ATOM 1511 N N . GLN A 1 184 ? -59.082 20.470 71.534 1.00 52.75 184 GLN A N 1
ATOM 1512 C CA . GLN A 1 184 ? -58.506 19.699 72.629 1.00 52.75 184 GLN A CA 1
ATOM 1513 C C . GLN A 1 184 ? -59.599 18.732 73.096 1.00 52.75 184 GLN A C 1
ATOM 1515 O O . GLN A 1 184 ? -60.550 19.142 73.760 1.00 52.75 184 GLN A O 1
ATOM 1520 N N . ALA A 1 185 ? -59.506 17.470 72.680 1.00 47.12 185 ALA A N 1
ATOM 1521 C CA . ALA A 1 185 ? -60.222 16.387 73.335 1.00 47.12 185 ALA A CA 1
ATOM 1522 C C . ALA A 1 185 ? -59.409 16.002 74.577 1.00 47.12 185 ALA A C 1
ATOM 1524 O O . ALA A 1 185 ? -58.232 15.656 74.460 1.00 47.12 185 ALA A O 1
ATOM 1525 N N . SER A 1 186 ? -60.040 16.178 75.738 1.00 38.81 186 SER A N 1
ATOM 1526 C CA . SER A 1 186 ? -59.508 15.847 77.058 1.00 38.81 186 SER A CA 1
ATOM 1527 C C . SER A 1 186 ? -59.483 14.346 77.322 1.00 38.81 186 SER A C 1
ATOM 1529 O O . SER A 1 186 ? -60.238 13.610 76.648 1.00 38.81 186 SER A O 1
#

InterPro domains:
  IPR026680 Coiled-coil domain-containing protein 137 [PF28348] (3-185)
  IPR026680 Coiled-coil domain-containing protein 137 [PTHR21838] (2-184)

pLDDT: mean 76.14, std 15.65, range [38.81, 97.69]

Radius of gyration: 44.43 Å; chains: 1; bounding box: 94×68×122 Å

Foldseek 3Di:
DDDDDPDDDPPDPPPPDDPPVVVVVVVVVVCVVDPDPVVVVVVVVVVVVVVDDDDDPLDDDDDDQDADDVHDPVNSVVVVVVVVVVSVVSVVPDDPDPVPPPPDDPDDDPVVVVVVVVVVVVVVVVVVVVVVVVVVCVVPDDDDDPPDDPPDDPPPPDDPPPDDDPPPPPPPDPPCDVVPPDPPDD

Organism: NCBI:txid337173

Secondary structure (DSSP, 8-state):
-PPP---PPPS-TT--PPPHHHHHHHHHHHHHHS--HHHHHHHHHHHHGGGS--PPTTPPP-------TT--HHHHHHHHHHHHHHHHHHHHTS----TTS--PPP---HHHHHHHHHHHHHHHHHHHHHHHHHHHHHHS---PPTT----S-----SPPTT--S---TT-S--TTTTTS------